Protein AF-A0A3M6T4D3-F1 (afdb_monomer)

pLDDT: mean 72.33, std 21.54, range [23.39, 96.75]

Sequenc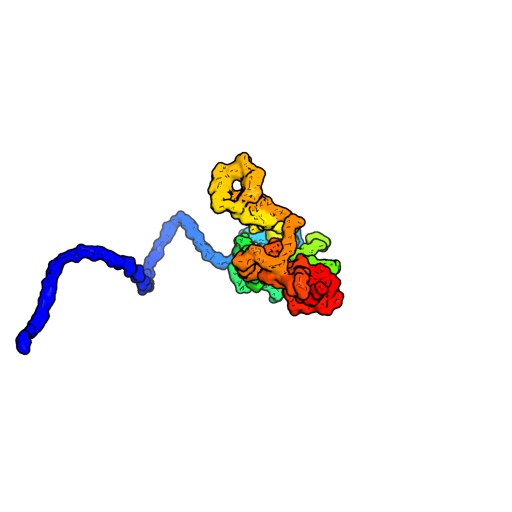e (342 aa):
MFFLFNPVLLLWGFFFSVVETRAKVHRSSEHRVSRHDTSGSVLYQEGRTSVVYTLSGNDHNAPCVFPFYYDGKNYTSCTYKDCKHNLPWCATTNNYDRDKKWGHCQTDKDVTDCIDLHSRCGTWAMDGECVVNAPYMCKKCPRSCGLCTHGGNGRGKPCKFPFFFKNRLVYNCLRFNKKTWCATTTDYNKDKRWGYCFPKLYRDIREVNEKFFHWGECDDLNDDCRQWAKQGLCQKDPEEMHEMCPWSCHKCAPMKLVEKTARDRMPRGCRSWVRNGDCYLHQEFMLQNCRESCMAGGYKNGRMCLDEVADCHNLAREGLCKSRSAMGIMRQYCKYSCGWCS

InterPro domains:
  IPR000562 Fibronectin type II domain [PF00040] (64-105)
  IPR000562 Fibronectin type II domain [PF00040] (159-197)
  IPR000562 Fibronectin type II domain [PS51092] (59-107)
  IPR000562 Fibronectin type II domain [PS51092] (154-199)
  IPR000562 Fibronectin type II domain [SM00059] (57-105)
  IPR000562 Fibronectin type II domain [SM00059] (152-197)
  IPR000562 Fibronectin type II domain [cd00062] (58-105)
  IPR000562 Fibronectin type II domain [cd00062] (156-197)
  IPR003582 ShKT domain [PF01549] (113-148)
  IPR003582 ShKT domain [PF01549] (217-252)
  IPR003582 ShKT domain [PF01549] (268-294)
  IPR003582 ShKT domain [PF01549] (305-341)
  IPR003582 ShKT domain [PS51670] (114-148)
  IPR003582 ShKT domain [PS51670] (218-252)
  IPR003582 ShKT domain [PS51670] (305-341)
  IPR003582 ShKT domain [SM00254] (113-149)
  IPR003582 ShKT domain [SM00254] (217-253)
  IPR003582 ShKT domain [SM00254] (261-294)
  IPR003582 ShKT domain [SM00254] (304-342)
  IPR013806 Kringle-like fold [SSF57440] (52-107)

Solvent-accessible surface area (backbone atoms only — not comparable to full-atom values): 19680 Å² total; per-residue (Å²): 133,89,82,87,83,87,83,88,92,82,90,87,84,90,78,88,86,86,90,83,86,87,85,84,90,87,85,91,85,89,86,88,90,85,83,87,84,92,79,87,76,85,78,85,73,92,72,74,57,53,72,47,44,16,77,34,68,85,36,59,53,37,52,46,32,70,57,15,32,46,91,96,39,77,36,72,59,68,37,62,77,94,45,68,93,86,42,34,26,34,25,53,37,60,40,24,76,81,68,69,34,22,16,30,43,78,48,70,87,57,30,77,69,33,61,55,75,44,87,59,27,18,55,40,30,73,74,43,32,48,66,79,41,26,63,58,27,60,75,36,12,22,34,37,54,44,38,23,21,39,60,72,76,32,52,6,32,40,56,31,67,58,17,35,48,94,88,39,82,38,77,64,66,44,80,53,95,96,42,33,29,34,30,44,34,52,47,25,79,78,68,68,30,21,18,29,45,52,66,58,96,57,92,46,66,61,64,52,34,72,71,74,55,86,58,54,68,55,64,49,76,43,95,58,29,63,58,43,36,76,73,44,37,46,79,74,41,46,70,64,32,42,73,41,12,12,38,58,55,71,56,42,52,73,86,86,80,62,85,88,49,37,56,46,76,40,63,74,57,30,61,53,38,49,76,55,41,32,31,68,80,41,28,71,57,28,48,63,33,17,10,38,73,38,48,17,22,38,72,53,97,89,38,83,29,53,26,81,38,31,55,27,42,58,46,31,74,73,44,34,59,75,29,84,84,42,29,70,50,33,62,70,32,18,23,33,45,55,65,66,63,124

Secondary structure (DSSP, 8-state):
---------------------------------------------------PBBSSSSSTTPBPPSSEEETTEEESS-B-TT-STT--EEESSSBHHHH--EEEBPPTTT-SS---SSTTHHHHHHTTHHHHTHHHHHHH-TTTTT-BEESTTTTTPBP-SSEEETTEEE-SPEEETTEEEEESSSBHHHH--EEEEPPPSSS-HHHHHHHH-PPSP---SSTTHHHHHHTTHHHHSHHHHHHH-TTTTT-PPPGGGS---SS-SSHHHHHHHHHTTHHHHTHHHHHHH-TTTTT-EEEETTEEEE-SSTTHHHHHHTTGGG-TTTHHHHHHH-TTTTT---

Radius of gyration: 29.89 Å; Cα contacts (8 Å, |Δi|>4): 577; chains: 1; bounding box: 76×74×95 Å

Structure (mmCIF, N/CA/C/O backbone):
data_AF-A0A3M6T4D3-F1
#
_entry.id   AF-A0A3M6T4D3-F1
#
loop_
_atom_site.group_PDB
_atom_site.id
_atom_site.type_symbol
_atom_site.label_atom_id
_atom_site.label_alt_id
_atom_site.label_comp_id
_atom_site.label_asym_id
_atom_site.label_entity_id
_atom_site.label_seq_id
_atom_site.pdbx_PDB_ins_code
_atom_site.Cartn_x
_atom_site.Cartn_y
_atom_site.Cartn_z
_atom_site.occupancy
_atom_site.B_iso_or_equiv
_atom_site.auth_seq_id
_atom_site.auth_comp_id
_atom_site.auth_asym_id
_atom_site.auth_atom_id
_atom_site.pdbx_PDB_model_num
ATOM 1 N N . MET A 1 1 ? -48.976 -47.834 -63.276 1.00 36.12 1 MET A N 1
ATOM 2 C CA . MET A 1 1 ? -49.332 -49.227 -62.939 1.00 36.12 1 MET A CA 1
ATOM 3 C C . MET A 1 1 ? -49.517 -49.263 -61.423 1.00 36.12 1 MET A C 1
ATOM 5 O O . MET A 1 1 ? -48.560 -48.938 -60.742 1.00 36.12 1 MET A O 1
ATOM 9 N N . PHE A 1 2 ? -50.774 -49.426 -60.974 1.00 30.81 2 PHE A N 1
ATOM 10 C CA . PHE A 1 2 ? -51.314 -49.883 -59.667 1.00 30.81 2 PHE A CA 1
ATOM 11 C C . PHE A 1 2 ? -50.358 -50.050 -58.453 1.00 30.81 2 PHE A C 1
ATOM 13 O O . PHE A 1 2 ? -49.265 -50.557 -58.632 1.00 30.81 2 PHE A O 1
ATOM 20 N N . PHE A 1 3 ? -50.673 -49.789 -57.175 1.00 31.02 3 PHE A N 1
ATOM 21 C CA . PHE A 1 3 ? -51.876 -49.425 -56.404 1.00 31.02 3 PHE A CA 1
ATOM 22 C C . PHE A 1 3 ? -51.411 -48.960 -54.983 1.00 31.02 3 PHE A C 1
ATOM 24 O O . PHE A 1 3 ? -50.444 -49.488 -54.452 1.00 31.02 3 PHE A O 1
ATOM 31 N N . LEU A 1 4 ? -52.123 -47.974 -54.419 1.00 32.38 4 LEU A N 1
ATOM 32 C CA . LEU A 1 4 ? -52.654 -47.773 -53.046 1.00 32.38 4 LEU A CA 1
ATOM 33 C C . LEU A 1 4 ? -51.939 -48.227 -51.732 1.00 32.38 4 LEU A C 1
ATOM 35 O O . LEU A 1 4 ? -51.642 -49.394 -51.528 1.00 32.38 4 LEU A O 1
ATOM 39 N N . PHE A 1 5 ? -51.913 -47.256 -50.795 1.00 29.86 5 PHE A N 1
ATOM 40 C CA . PHE A 1 5 ? -52.309 -47.245 -49.358 1.00 29.86 5 PHE A CA 1
ATOM 41 C C . PHE A 1 5 ? -51.627 -48.123 -48.266 1.00 29.86 5 PHE A C 1
ATOM 43 O O . PHE A 1 5 ? -51.669 -49.345 -48.287 1.00 29.86 5 PHE A O 1
ATOM 50 N N . ASN A 1 6 ? -51.134 -47.402 -47.233 1.00 33.22 6 ASN A N 1
ATOM 51 C CA . ASN A 1 6 ? -51.038 -47.677 -45.769 1.00 33.22 6 ASN A CA 1
ATOM 52 C C . ASN A 1 6 ? -51.991 -48.777 -45.225 1.00 33.22 6 ASN A C 1
ATOM 54 O O . ASN A 1 6 ? -53.103 -48.824 -45.756 1.00 33.22 6 ASN A O 1
ATOM 58 N N . PRO A 1 7 ? -51.720 -49.521 -44.106 1.00 48.44 7 PRO A N 1
ATOM 59 C CA . PRO A 1 7 ? -51.501 -48.919 -42.763 1.00 48.44 7 PRO A CA 1
ATOM 60 C C . PRO A 1 7 ? -50.747 -49.755 -41.656 1.00 48.44 7 PRO A C 1
ATOM 62 O O . PRO A 1 7 ? -50.718 -50.975 -41.662 1.00 48.44 7 PRO A O 1
ATOM 65 N N . VAL A 1 8 ? -50.185 -49.056 -40.652 1.00 32.97 8 VAL A N 1
ATOM 66 C CA . VAL A 1 8 ? -50.383 -49.228 -39.178 1.00 32.97 8 VAL A CA 1
ATOM 67 C C . VAL A 1 8 ? -50.124 -50.599 -38.465 1.00 32.97 8 VAL A C 1
ATOM 69 O O . VAL A 1 8 ? -50.886 -51.544 -38.613 1.00 32.97 8 VAL A O 1
ATOM 72 N N . LEU A 1 9 ? -49.171 -50.556 -37.501 1.00 33.28 9 LEU A N 1
ATOM 73 C CA . LEU A 1 9 ? -49.143 -51.160 -36.132 1.00 33.28 9 LEU A CA 1
ATOM 74 C C . LEU A 1 9 ? -48.686 -52.624 -35.844 1.00 33.28 9 LEU A C 1
ATOM 76 O O . LEU A 1 9 ? -49.413 -53.571 -36.108 1.00 33.28 9 LEU A O 1
ATOM 80 N N . LEU A 1 10 ? -47.562 -52.742 -35.097 1.00 33.03 10 LEU A N 1
ATOM 81 C CA . LEU A 1 10 ? -47.355 -53.388 -33.761 1.00 33.03 10 LEU A CA 1
ATOM 82 C C . LEU A 1 10 ? -46.055 -54.229 -33.622 1.00 33.03 10 LEU A C 1
ATOM 84 O O . LEU A 1 10 ? -45.907 -55.234 -34.298 1.00 33.03 10 LEU A O 1
ATOM 88 N N . LEU A 1 11 ? -45.220 -53.824 -32.636 1.00 31.25 11 LEU A N 1
ATOM 89 C CA . LEU A 1 11 ? -44.481 -54.623 -31.615 1.00 31.25 11 LEU A CA 1
ATOM 90 C C . LEU A 1 11 ? -43.480 -55.706 -32.106 1.00 31.25 11 LEU A C 1
ATOM 92 O O . LEU A 1 11 ? -43.824 -56.530 -32.930 1.00 31.25 11 LEU A O 1
ATOM 96 N N . TRP A 1 12 ? -42.231 -55.873 -31.646 1.00 30.36 12 TRP A N 1
ATOM 97 C CA . TRP A 1 12 ? -41.471 -55.560 -30.423 1.00 30.36 12 TRP A CA 1
ATOM 98 C C . TRP A 1 12 ? -39.962 -55.653 -30.753 1.00 30.36 12 TRP A C 1
ATOM 100 O O . TRP A 1 12 ? -39.581 -56.428 -31.625 1.00 30.36 12 TRP A O 1
ATOM 110 N N . GLY A 1 13 ? -39.093 -54.965 -30.000 1.00 31.73 13 GLY A N 1
ATOM 111 C CA . GLY A 1 13 ? -37.647 -55.237 -30.023 1.00 31.73 13 GLY A CA 1
ATOM 112 C C . GLY A 1 13 ? -36.783 -54.092 -29.493 1.00 31.73 13 GLY A C 1
ATOM 113 O O . GLY A 1 13 ? -36.325 -53.254 -30.257 1.00 31.73 13 GLY A O 1
ATOM 114 N N . PHE A 1 14 ? -36.584 -54.062 -28.175 1.00 31.83 14 PHE A N 1
ATOM 115 C CA . PHE A 1 14 ? -35.672 -53.172 -27.449 1.00 31.83 14 PHE A CA 1
ATOM 116 C C . PHE A 1 14 ? -34.224 -53.255 -27.960 1.00 31.83 14 PHE A C 1
ATOM 118 O O . PHE A 1 14 ? -33.719 -54.361 -28.077 1.00 31.83 14 PHE A O 1
ATOM 125 N N . PHE A 1 15 ? -33.529 -52.117 -28.092 1.00 32.22 15 PHE A N 1
ATOM 126 C CA . PHE A 1 15 ? -32.164 -51.928 -27.570 1.00 32.22 15 PHE A CA 1
ATOM 127 C C . PHE A 1 15 ? -31.866 -50.429 -27.345 1.00 32.22 15 PHE A C 1
ATOM 129 O O . PHE A 1 15 ? -32.238 -49.571 -28.141 1.00 32.22 15 PHE A O 1
ATOM 136 N N . PHE A 1 16 ? -31.235 -50.160 -26.199 1.00 29.06 16 PHE A N 1
ATOM 137 C CA . PHE A 1 16 ? -30.769 -48.889 -25.621 1.00 29.06 16 PHE A CA 1
ATOM 138 C C . PHE A 1 16 ? -29.927 -48.044 -26.610 1.00 29.06 16 PHE A C 1
ATOM 140 O O . PHE A 1 16 ? -29.238 -48.602 -27.453 1.00 29.06 16 PHE A O 1
ATOM 147 N N . SER A 1 17 ? -29.902 -46.705 -26.580 1.00 28.31 17 SER A N 1
ATOM 148 C CA . SER A 1 17 ? -29.393 -45.855 -25.492 1.00 28.31 17 SER A CA 1
ATOM 149 C C . SER A 1 17 ? -29.640 -44.359 -25.768 1.00 28.31 17 SER A C 1
ATOM 151 O O . SER A 1 17 ? -29.884 -43.969 -26.906 1.00 28.31 17 SER A O 1
ATOM 153 N N . VAL A 1 18 ? -29.411 -43.556 -24.720 1.00 31.77 18 VAL A N 1
ATOM 154 C CA . VAL A 1 18 ? -29.166 -42.095 -24.635 1.00 31.77 18 VAL A CA 1
ATOM 155 C C . VAL A 1 18 ? -30.269 -41.346 -23.876 1.00 31.77 18 VAL A C 1
ATOM 157 O O . VAL A 1 18 ? -31.329 -41.014 -24.398 1.00 31.77 18 VAL A O 1
ATOM 160 N N . VAL A 1 19 ? -29.972 -41.080 -22.600 1.00 30.44 19 VAL A N 1
ATOM 161 C CA . VAL A 1 19 ? -30.738 -40.222 -21.691 1.00 30.44 19 VAL A CA 1
ATOM 162 C C . VAL A 1 19 ? -30.123 -38.825 -21.719 1.00 30.44 19 VAL A C 1
ATOM 164 O O . VAL A 1 19 ? -28.965 -38.653 -21.349 1.00 30.44 19 VAL A O 1
ATOM 167 N N . GLU A 1 20 ? -30.920 -37.827 -22.087 1.00 29.80 20 GLU A N 1
ATOM 168 C CA . GLU A 1 20 ? -30.673 -36.418 -21.784 1.00 29.80 20 GLU A CA 1
ATOM 169 C C . GLU A 1 20 ? -32.011 -35.807 -21.347 1.00 29.80 20 GLU A C 1
ATOM 171 O O . GLU A 1 20 ? -32.966 -35.758 -22.121 1.00 29.80 20 GLU A O 1
ATOM 176 N N . THR A 1 21 ? -32.126 -35.379 -20.089 1.00 30.58 21 THR A N 1
ATOM 177 C CA . THR A 1 21 ? -33.349 -34.734 -19.585 1.00 30.58 21 THR A CA 1
ATOM 178 C C . THR A 1 21 ? -33.053 -33.339 -19.062 1.00 30.58 21 THR A C 1
ATOM 180 O O . THR A 1 21 ? -32.432 -33.162 -18.016 1.00 30.58 21 THR A O 1
ATOM 183 N N . ARG A 1 22 ? -33.569 -32.341 -19.789 1.00 30.77 22 ARG A N 1
ATOM 184 C CA . ARG A 1 22 ? -33.828 -30.978 -19.307 1.00 30.77 22 ARG A CA 1
ATOM 185 C C . ARG A 1 22 ? -35.140 -30.967 -18.517 1.00 30.77 22 ARG A C 1
ATOM 187 O O . ARG A 1 22 ? -36.136 -31.492 -19.004 1.00 30.77 22 ARG A O 1
ATOM 194 N N . ALA A 1 23 ? -35.177 -30.293 -17.369 1.00 28.70 23 ALA A N 1
ATOM 195 C CA . ALA A 1 23 ? -36.415 -30.010 -16.639 1.00 28.70 23 ALA A CA 1
ATOM 196 C C . ALA A 1 23 ? -36.779 -28.514 -16.715 1.00 28.70 23 ALA A C 1
ATOM 198 O O . ALA A 1 23 ? -35.921 -27.644 -16.567 1.00 28.70 23 ALA A O 1
ATOM 199 N N . LYS A 1 24 ? -38.067 -28.239 -16.971 1.00 30.92 24 LYS A N 1
ATOM 200 C CA . LYS A 1 24 ? -38.718 -26.917 -17.028 1.00 30.92 24 LYS A CA 1
ATOM 201 C C . LYS A 1 24 ? -39.453 -26.602 -15.714 1.00 30.92 24 LYS A C 1
ATOM 203 O O . LYS A 1 24 ? -39.889 -27.492 -14.997 1.00 30.92 24 LYS A O 1
ATOM 208 N N . VAL A 1 25 ? -39.599 -25.301 -15.475 1.00 31.69 25 VAL A N 1
ATOM 209 C CA . VAL A 1 25 ? -40.221 -24.580 -14.346 1.00 31.69 25 VAL A CA 1
ATOM 210 C C . VAL A 1 25 ? -41.763 -24.660 -14.335 1.00 31.69 25 VAL A C 1
ATOM 212 O O . VAL A 1 25 ? -42.344 -24.550 -15.410 1.00 31.69 25 VAL A O 1
ATOM 215 N N . HIS A 1 26 ? -42.414 -24.712 -13.150 1.00 24.23 26 HIS A N 1
ATOM 216 C CA . HIS A 1 26 ? -43.572 -23.848 -12.784 1.00 24.23 26 HIS A CA 1
ATOM 217 C C . HIS A 1 26 ? -44.070 -23.938 -11.307 1.00 24.23 26 HIS A C 1
ATOM 219 O O . HIS A 1 26 ? -44.541 -24.967 -10.849 1.00 24.23 26 HIS A O 1
ATOM 225 N N . ARG A 1 27 ? -43.961 -22.791 -10.607 1.00 25.70 27 ARG A N 1
ATOM 226 C CA . ARG A 1 27 ? -44.875 -22.021 -9.708 1.00 25.70 27 ARG A CA 1
ATOM 227 C C . ARG A 1 27 ? -45.976 -22.671 -8.803 1.00 25.70 27 ARG A C 1
ATOM 229 O O . ARG A 1 27 ? -46.995 -23.112 -9.305 1.00 25.70 27 ARG A O 1
ATOM 236 N N . SER A 1 28 ? -45.825 -22.419 -7.483 1.00 32.12 28 SER A N 1
ATOM 237 C CA . SER A 1 28 ? -46.778 -21.953 -6.420 1.00 32.12 28 SER A CA 1
ATOM 238 C C . SER A 1 28 ? -48.055 -22.723 -6.014 1.00 32.12 28 SER A C 1
ATOM 240 O O . SER A 1 28 ? -48.992 -22.811 -6.797 1.00 32.12 28 SER A O 1
ATOM 242 N N . SER A 1 29 ? -48.202 -23.015 -4.707 1.00 25.97 29 SER A N 1
ATOM 243 C CA . SER A 1 29 ? -49.385 -22.657 -3.874 1.00 25.97 29 SER A CA 1
ATOM 244 C C . SER A 1 29 ? -49.175 -22.961 -2.371 1.00 25.97 29 SER A C 1
ATOM 246 O O . SER A 1 29 ? -48.397 -23.837 -2.004 1.00 25.97 29 SER A O 1
ATOM 248 N N . GLU A 1 30 ? -49.827 -22.162 -1.519 1.00 28.62 30 GLU A N 1
ATOM 249 C CA . GLU A 1 30 ? -49.753 -22.093 -0.048 1.00 28.62 30 GLU A CA 1
ATOM 250 C C . GLU A 1 30 ? -50.609 -23.164 0.666 1.00 28.62 30 GLU A C 1
ATOM 252 O O . GLU A 1 30 ? -51.665 -23.516 0.151 1.00 28.62 30 GLU A O 1
ATOM 257 N N . HIS A 1 31 ? -50.243 -23.586 1.896 1.00 25.20 31 HIS A N 1
ATOM 258 C CA . HIS A 1 31 ? -51.183 -23.673 3.038 1.00 25.20 31 HIS A CA 1
ATOM 259 C C . HIS A 1 31 ? -50.544 -24.028 4.409 1.00 25.20 31 HIS A C 1
ATOM 261 O O . HIS A 1 31 ? -49.944 -25.080 4.588 1.00 25.20 31 HIS A O 1
ATOM 267 N N . ARG A 1 32 ? -50.870 -23.161 5.386 1.00 23.39 32 ARG A N 1
ATOM 268 C CA . ARG A 1 32 ? -51.301 -23.391 6.789 1.00 23.39 32 ARG A CA 1
ATOM 269 C C . ARG A 1 32 ? -50.283 -23.780 7.890 1.00 23.39 32 ARG A C 1
ATOM 271 O O . ARG A 1 32 ? -49.649 -24.823 7.891 1.00 23.39 32 ARG A O 1
ATOM 278 N N . VAL A 1 33 ? -50.267 -22.909 8.906 1.00 30.00 33 VAL A N 1
ATOM 279 C CA . VAL A 1 33 ? -49.508 -22.924 10.168 1.00 30.00 33 VAL A CA 1
ATOM 280 C C . VAL A 1 33 ? -49.979 -24.021 11.136 1.00 30.00 33 VAL A C 1
ATOM 282 O O . VAL A 1 33 ? -51.178 -24.184 11.358 1.00 30.00 33 VAL A O 1
ATOM 285 N N . SER A 1 34 ? -49.033 -24.685 11.808 1.00 27.77 34 SER A N 1
ATOM 286 C CA . SER A 1 34 ? -49.206 -25.274 13.147 1.00 27.77 34 SER A CA 1
ATOM 287 C C . SER A 1 34 ? -48.010 -24.911 14.036 1.00 27.77 34 SER A C 1
ATOM 289 O O . SER A 1 34 ? -46.884 -24.799 13.559 1.00 27.77 34 SER A O 1
ATOM 291 N N . ARG A 1 35 ? -48.302 -24.609 15.305 1.00 29.42 35 ARG A N 1
ATOM 292 C CA . ARG A 1 35 ? -47.420 -23.994 16.310 1.00 29.42 35 ARG A CA 1
ATOM 293 C C . ARG A 1 35 ? -46.689 -25.036 17.179 1.00 29.42 35 ARG A C 1
ATOM 295 O O . ARG A 1 35 ? -47.321 -26.011 17.562 1.00 29.42 35 ARG A O 1
ATOM 302 N N . HIS A 1 36 ? -45.458 -24.660 17.569 1.00 29.27 36 HIS A N 1
ATOM 303 C CA . HIS A 1 36 ? -44.584 -25.095 18.688 1.00 29.27 36 HIS A CA 1
ATOM 304 C C . HIS A 1 36 ? -44.122 -26.578 18.704 1.00 29.27 36 HIS A C 1
ATOM 306 O O . HIS A 1 36 ? -44.923 -27.471 18.492 1.00 29.27 36 HIS A O 1
ATOM 312 N N . ASP A 1 37 ? -42.850 -26.941 18.936 1.00 26.94 37 ASP A N 1
ATOM 313 C CA . ASP A 1 37 ? -41.817 -26.259 19.725 1.00 26.94 37 ASP A CA 1
ATOM 314 C C . ASP A 1 37 ? -40.361 -26.682 19.382 1.00 26.94 37 ASP A C 1
ATOM 316 O O . ASP A 1 37 ? -40.096 -27.799 18.943 1.00 26.94 37 ASP A O 1
ATOM 320 N N . THR A 1 38 ? -39.436 -25.746 19.633 1.00 33.19 38 THR A N 1
ATOM 321 C CA . THR A 1 38 ? -37.990 -25.884 19.940 1.00 33.19 38 THR A CA 1
ATOM 322 C C . THR A 1 38 ? -37.060 -26.781 19.099 1.00 33.19 38 THR A C 1
ATOM 324 O O . THR A 1 38 ? -36.761 -27.915 19.460 1.00 33.19 38 THR A O 1
ATOM 327 N N . SER A 1 39 ? -36.421 -26.178 18.089 1.00 29.55 39 SER A N 1
ATOM 328 C CA . SER A 1 39 ? -34.952 -26.176 17.920 1.00 29.55 39 SER A CA 1
ATOM 329 C C . SER A 1 39 ? -34.591 -25.129 16.861 1.00 29.55 39 SER A C 1
ATOM 331 O O . SER A 1 39 ? -35.030 -25.212 15.717 1.00 29.55 39 SER A O 1
ATOM 333 N N . GLY A 1 40 ? -33.902 -24.068 17.290 1.00 29.23 40 GLY A N 1
ATOM 334 C CA . GLY A 1 40 ? -33.794 -22.789 16.586 1.00 29.23 40 GLY A CA 1
ATOM 335 C C . GLY A 1 40 ? -33.223 -22.892 15.173 1.00 29.23 40 GLY A C 1
ATOM 336 O O . GLY A 1 40 ? -32.024 -23.067 14.978 1.00 29.23 40 GLY A O 1
ATOM 337 N N . SER A 1 41 ? -34.093 -22.693 14.187 1.00 25.62 41 SER A N 1
ATOM 338 C CA . SER A 1 41 ? -33.732 -22.354 12.817 1.00 25.62 41 SER A CA 1
ATOM 339 C C . SER A 1 41 ? -32.918 -21.059 12.807 1.00 25.62 41 SER A C 1
ATOM 341 O O . SER A 1 41 ? -33.416 -19.999 13.196 1.00 25.62 41 SER A O 1
ATOM 343 N N . VAL A 1 42 ? -31.672 -21.148 12.347 1.00 26.91 42 VAL A N 1
ATOM 344 C CA . VAL A 1 42 ? -30.805 -20.002 12.070 1.00 26.91 42 VAL A CA 1
ATOM 345 C C . VAL A 1 42 ? -31.426 -19.191 10.930 1.00 26.91 42 VAL A C 1
ATOM 347 O O . VAL A 1 42 ? -31.242 -19.496 9.754 1.00 26.91 42 VAL A O 1
ATOM 350 N N . LEU A 1 43 ? -32.189 -18.157 11.276 1.00 24.62 43 LEU A N 1
ATOM 351 C CA . LEU A 1 43 ? -32.586 -17.113 10.340 1.00 24.62 43 LEU A CA 1
ATOM 352 C C . LEU A 1 43 ? -31.448 -16.090 10.282 1.00 24.62 43 LEU A C 1
ATOM 354 O O . LEU A 1 43 ? -31.338 -15.207 11.130 1.00 24.62 43 LEU A O 1
ATOM 358 N N . TYR A 1 44 ? -30.574 -16.244 9.286 1.00 24.58 44 TYR A N 1
ATOM 359 C CA . TYR A 1 44 ? -29.606 -15.220 8.904 1.00 24.58 44 TYR A CA 1
ATOM 360 C C . TYR A 1 44 ? -30.367 -13.966 8.455 1.00 24.58 44 TYR A C 1
ATOM 362 O O . TYR A 1 44 ? -31.019 -13.977 7.413 1.00 24.58 44 TYR A O 1
ATOM 370 N N . GLN A 1 45 ? -30.279 -12.885 9.231 1.00 27.11 45 GLN A N 1
ATOM 371 C CA . GLN A 1 45 ? -30.630 -11.548 8.758 1.00 27.11 45 GLN A CA 1
ATOM 372 C C . GLN A 1 45 ? -29.362 -10.765 8.412 1.00 27.11 45 GLN A C 1
ATOM 374 O O . GLN A 1 45 ? -28.408 -10.692 9.185 1.00 27.11 45 GLN A O 1
ATOM 379 N N . GLU A 1 46 ? -29.381 -10.218 7.199 1.00 34.81 46 GLU A N 1
ATOM 380 C CA . GLU A 1 46 ? -28.364 -9.401 6.549 1.00 34.81 46 GLU A CA 1
ATOM 381 C C . GLU A 1 46 ? -27.956 -8.201 7.422 1.00 34.81 46 GLU A C 1
ATOM 383 O O . GLU A 1 46 ? -28.774 -7.343 7.746 1.00 34.81 46 GLU A O 1
ATOM 388 N N . GLY A 1 47 ? -26.676 -8.111 7.800 1.00 32.69 47 GLY A N 1
ATOM 389 C CA . GLY A 1 47 ? -26.218 -7.051 8.700 1.00 32.69 47 GLY A CA 1
ATOM 390 C C . GLY A 1 47 ? -24.701 -6.877 8.759 1.00 32.69 47 GLY A C 1
ATOM 391 O O . GLY A 1 47 ? -24.050 -7.377 9.664 1.00 32.69 47 GLY A O 1
ATOM 392 N N . ARG A 1 48 ? -24.154 -6.123 7.797 1.00 40.81 48 ARG A N 1
ATOM 393 C CA . ARG A 1 48 ? -23.001 -5.205 7.933 1.00 40.81 48 ARG A CA 1
ATOM 394 C C . ARG A 1 48 ? -21.815 -5.677 8.806 1.00 40.81 48 ARG A C 1
ATOM 396 O O . ARG A 1 48 ? -21.558 -5.110 9.860 1.00 40.81 48 ARG A O 1
ATOM 403 N N . THR A 1 49 ? -20.999 -6.611 8.322 1.00 44.50 49 THR A N 1
ATOM 404 C CA . THR A 1 49 ? -19.742 -7.005 8.992 1.00 44.50 49 THR A CA 1
ATOM 405 C C . THR A 1 49 ? -18.520 -6.256 8.450 1.00 44.50 49 THR A C 1
ATOM 407 O O . THR A 1 49 ? -17.539 -6.882 8.074 1.00 44.50 49 THR A O 1
ATOM 410 N N . SER A 1 50 ? -18.549 -4.921 8.367 1.00 51.38 50 SER A N 1
ATOM 411 C CA . SER A 1 50 ? -17.310 -4.143 8.185 1.00 51.38 50 SER A CA 1
ATOM 412 C C . SER A 1 50 ? -16.559 -4.122 9.515 1.00 51.38 50 SER A C 1
ATOM 414 O O . SER A 1 50 ? -17.155 -3.718 10.514 1.00 51.38 50 SER A O 1
ATOM 416 N N . VAL A 1 51 ? -15.281 -4.515 9.558 1.00 60.28 51 VAL A N 1
ATOM 417 C CA . VAL A 1 51 ? -14.461 -4.304 10.762 1.00 60.28 51 VAL A CA 1
ATOM 418 C C . VAL A 1 51 ? -14.333 -2.796 10.973 1.00 60.28 51 VAL A C 1
ATOM 420 O O . VAL A 1 51 ? -13.629 -2.105 10.238 1.00 60.28 51 VAL A O 1
ATOM 423 N N . VAL A 1 52 ? -15.080 -2.266 11.940 1.00 73.81 52 VAL A N 1
ATOM 424 C CA . VAL A 1 52 ? -15.037 -0.847 12.296 1.00 73.81 52 VAL A CA 1
ATOM 425 C C . VAL A 1 52 ? -13.917 -0.662 13.306 1.00 73.81 52 VAL A C 1
ATOM 427 O O . VAL A 1 52 ? -13.871 -1.378 14.297 1.00 73.81 52 VAL A O 1
ATOM 430 N N . TYR A 1 53 ? -13.019 0.289 13.076 1.00 74.06 53 TYR A N 1
ATOM 431 C CA . TYR A 1 53 ? -12.000 0.659 14.056 1.00 74.06 53 TYR A CA 1
ATOM 432 C C . TYR A 1 53 ? -12.405 1.928 14.788 1.00 74.06 53 TYR A C 1
ATOM 434 O O . TYR A 1 53 ? -13.013 2.834 14.206 1.00 74.06 53 TYR A O 1
ATOM 442 N N . THR A 1 54 ? -12.008 2.017 16.050 1.00 79.06 54 THR A N 1
ATOM 443 C CA . THR A 1 54 ? -12.195 3.223 16.845 1.00 79.06 54 THR A CA 1
ATOM 444 C C . THR A 1 54 ? -11.216 4.327 16.423 1.00 79.06 54 THR A C 1
ATOM 446 O O . THR A 1 54 ? -10.038 4.084 16.166 1.00 79.06 54 THR A O 1
ATOM 449 N N . LEU A 1 55 ? -11.675 5.576 16.351 1.00 73.81 55 LEU A N 1
ATOM 450 C CA . LEU A 1 55 ? -10.833 6.750 16.060 1.00 73.81 55 LEU A CA 1
ATOM 451 C C . LEU A 1 55 ? -10.236 7.385 17.326 1.00 73.81 55 LEU A C 1
ATOM 453 O O . LEU A 1 55 ? -9.221 8.080 17.276 1.00 73.81 55 LEU A O 1
ATOM 457 N N . SER A 1 56 ? -10.884 7.157 18.464 1.00 73.69 56 SER A N 1
ATOM 458 C CA . SER A 1 56 ? -10.578 7.749 19.769 1.00 73.69 56 SER A CA 1
ATOM 459 C C . SER A 1 56 ? -11.192 6.885 20.877 1.00 73.69 56 SER A C 1
ATOM 461 O O . SER A 1 56 ? -11.524 5.735 20.618 1.00 73.69 56 SER A O 1
ATOM 463 N N . GLY A 1 57 ? -11.381 7.416 22.086 1.00 82.75 57 GLY A N 1
ATOM 464 C CA . GLY A 1 57 ? -11.889 6.661 23.236 1.00 82.75 57 GLY A CA 1
ATOM 465 C C . GLY A 1 57 ? -10.749 6.238 24.147 1.00 82.75 57 GLY A C 1
ATOM 466 O O . GLY A 1 57 ? -9.696 6.862 24.137 1.00 82.75 57 GLY A O 1
ATOM 467 N N . ASN A 1 58 ? -10.939 5.201 24.954 1.00 85.31 58 ASN A N 1
ATOM 468 C CA . ASN A 1 58 ? -9.869 4.684 25.814 1.00 85.31 58 ASN A CA 1
ATOM 469 C C . ASN A 1 58 ? -9.179 3.440 25.238 1.00 85.31 58 ASN A C 1
ATOM 471 O O . ASN A 1 58 ? -8.168 3.000 25.787 1.00 85.31 58 ASN A O 1
ATOM 475 N N . ASP A 1 59 ? -9.684 2.924 24.117 1.00 78.75 59 ASP A N 1
ATOM 476 C CA . ASP A 1 59 ? -9.096 1.818 23.371 1.00 78.75 59 ASP A CA 1
ATOM 477 C C . ASP A 1 59 ? -8.889 2.225 21.906 1.00 78.75 59 ASP A C 1
ATOM 479 O O . ASP A 1 59 ? -9.506 1.724 20.968 1.00 78.75 59 ASP A O 1
ATOM 483 N N . HIS A 1 60 ? -8.062 3.260 21.749 1.00 66.94 60 HIS A N 1
ATOM 484 C CA . HIS A 1 60 ? -7.760 3.939 20.494 1.00 66.94 60 HIS A CA 1
ATOM 485 C C . HIS A 1 60 ? -7.339 2.964 19.390 1.00 66.94 60 HIS A C 1
ATOM 487 O O . HIS A 1 60 ? -6.411 2.178 19.582 1.00 66.94 60 HIS A O 1
ATOM 493 N N . ASN A 1 61 ? -7.941 3.093 18.204 1.00 66.56 61 ASN A N 1
ATOM 494 C CA . ASN A 1 61 ? -7.604 2.305 17.020 1.00 66.56 61 ASN A CA 1
ATOM 495 C C . ASN A 1 61 ? -7.821 0.788 17.165 1.00 66.56 61 ASN A C 1
ATOM 497 O O . ASN A 1 61 ? -7.372 0.033 16.303 1.00 66.56 61 ASN A O 1
ATOM 501 N N . ALA A 1 62 ? -8.525 0.337 18.204 1.00 75.50 62 ALA A N 1
ATOM 502 C CA . ALA A 1 62 ? -8.927 -1.053 18.349 1.00 75.50 62 ALA A CA 1
ATOM 503 C C . ALA A 1 62 ? -10.174 -1.358 17.492 1.00 75.50 62 ALA A C 1
ATOM 505 O O . ALA A 1 62 ? -10.994 -0.466 17.241 1.00 75.50 62 ALA A O 1
ATOM 506 N N . PRO A 1 63 ? -10.318 -2.600 16.999 1.00 75.38 63 PRO A N 1
ATOM 507 C CA . PRO A 1 63 ? -11.515 -3.011 16.284 1.00 75.38 63 PRO A CA 1
ATOM 508 C C . PRO A 1 63 ? -12.715 -3.062 17.236 1.00 75.38 63 PRO A C 1
ATOM 510 O O . PRO A 1 63 ? -12.615 -3.541 18.366 1.00 75.38 63 PRO A O 1
ATOM 513 N N . CYS A 1 64 ? -13.861 -2.594 16.759 1.00 82.00 64 CYS A N 1
ATOM 514 C CA . CYS A 1 64 ? -15.146 -2.814 17.394 1.00 82.00 64 CYS A CA 1
ATOM 515 C C . CYS A 1 64 ? -15.446 -4.312 17.441 1.00 82.00 64 CYS A C 1
ATOM 517 O O . CYS A 1 64 ? -15.272 -5.017 16.443 1.00 82.00 64 CYS A O 1
ATOM 519 N N . VAL A 1 65 ? -15.959 -4.782 18.572 1.00 86.12 65 VAL A N 1
ATOM 520 C CA . VAL A 1 65 ? -16.461 -6.149 18.713 1.00 86.12 65 VAL A CA 1
ATOM 521 C C . VAL A 1 65 ? -17.975 -6.101 18.590 1.00 86.12 65 VAL A C 1
ATOM 523 O O . VAL A 1 65 ? -18.642 -5.429 19.368 1.00 86.12 65 VAL A O 1
ATOM 526 N N . PHE A 1 66 ? -18.524 -6.792 17.594 1.00 81.12 66 PHE A N 1
ATOM 527 C CA . PHE A 1 66 ? -19.967 -6.914 17.409 1.00 81.12 66 PHE A CA 1
ATOM 528 C C . PHE A 1 66 ? -20.397 -8.390 17.495 1.00 81.12 66 PHE A C 1
ATOM 530 O O . PHE A 1 66 ? -19.741 -9.234 16.884 1.00 81.12 66 PHE A O 1
ATOM 537 N N . PRO A 1 67 ? -21.506 -8.705 18.192 1.00 90.50 67 PRO A N 1
ATOM 538 C CA . PRO A 1 67 ? -22.216 -7.813 19.102 1.00 90.50 67 PRO A CA 1
ATOM 539 C C . PRO A 1 67 ? -21.399 -7.507 20.370 1.00 90.50 67 PRO A C 1
ATOM 541 O O . PRO A 1 67 ? -20.661 -8.365 20.853 1.00 90.50 67 PRO A O 1
ATOM 544 N N . PHE A 1 68 ? -21.576 -6.314 20.941 1.00 92.44 68 PHE A N 1
ATOM 545 C CA . PHE A 1 68 ? -21.099 -6.003 22.292 1.00 92.44 68 PHE A CA 1
ATOM 546 C C . PHE A 1 68 ? -22.256 -5.705 23.241 1.00 92.44 68 PHE A C 1
ATOM 548 O O . PHE A 1 68 ? -23.258 -5.110 22.845 1.00 92.44 68 PHE A O 1
ATOM 555 N N . TYR A 1 69 ? -22.094 -6.085 24.504 1.00 94.88 69 TYR A N 1
ATOM 556 C CA . TYR A 1 69 ? -23.054 -5.811 25.568 1.00 94.88 69 TYR A CA 1
ATOM 557 C C . TYR A 1 69 ? -22.780 -4.457 26.240 1.00 94.88 69 TYR A C 1
ATOM 559 O O . TYR A 1 69 ? -21.647 -4.197 26.654 1.00 94.88 69 TYR A O 1
ATOM 567 N N . TYR A 1 70 ? -23.806 -3.610 26.350 1.00 96.75 70 TYR A N 1
ATOM 568 C CA . TYR A 1 70 ? -23.774 -2.321 27.046 1.00 96.75 70 TYR A CA 1
ATOM 569 C C . TYR A 1 70 ? -25.149 -1.950 27.618 1.00 96.75 70 TYR A C 1
ATOM 571 O O . TYR A 1 70 ? -26.147 -1.963 26.893 1.00 96.75 70 TYR A O 1
ATOM 579 N N . ASP A 1 71 ? -25.195 -1.571 28.895 1.00 95.44 71 ASP A N 1
ATOM 580 C CA . ASP A 1 71 ? -26.390 -1.099 29.606 1.00 95.44 71 ASP A CA 1
ATOM 581 C C . ASP A 1 71 ? -27.617 -1.994 29.362 1.00 95.44 71 ASP A C 1
ATOM 583 O O . ASP A 1 71 ? -28.651 -1.569 28.837 1.00 95.44 71 ASP A O 1
ATOM 587 N N . GLY A 1 72 ? -27.452 -3.290 29.639 1.00 93.56 72 GLY A N 1
ATOM 588 C CA . GLY A 1 72 ? -28.537 -4.268 29.516 1.00 93.56 72 GLY A CA 1
ATOM 589 C C . GLY A 1 72 ? -28.829 -4.759 28.095 1.00 93.56 72 GLY A C 1
ATOM 590 O O . GLY A 1 72 ? -29.712 -5.599 27.921 1.00 93.56 72 GLY A O 1
ATOM 591 N N . LYS A 1 73 ? -28.135 -4.254 27.064 1.00 95.25 73 LYS A N 1
ATOM 592 C CA . LYS A 1 73 ? -28.472 -4.515 25.655 1.00 95.25 73 LYS A CA 1
ATOM 593 C C . LYS A 1 73 ? -27.257 -4.904 24.813 1.00 95.25 73 LYS A C 1
ATOM 595 O O . LYS A 1 73 ? -26.178 -4.342 24.952 1.00 95.25 73 LYS A O 1
ATOM 600 N N . ASN A 1 74 ? -27.464 -5.826 23.872 1.00 90.88 74 ASN A N 1
ATOM 601 C CA . ASN A 1 74 ? -26.479 -6.153 22.841 1.00 90.88 74 ASN A CA 1
ATOM 602 C C . ASN A 1 74 ? -26.598 -5.208 21.634 1.00 90.88 74 ASN A C 1
ATOM 604 O O . ASN A 1 74 ? -27.692 -4.990 21.109 1.00 90.88 74 ASN A O 1
ATOM 608 N N . TYR A 1 75 ? -25.463 -4.693 21.168 1.00 85.88 75 TYR A N 1
ATOM 609 C CA . TYR A 1 75 ? -25.340 -3.817 20.005 1.00 85.88 75 TYR A CA 1
ATOM 610 C C . TYR A 1 75 ? -24.541 -4.509 18.907 1.00 85.88 75 TYR A C 1
ATOM 612 O O . TYR A 1 75 ? -23.394 -4.888 19.115 1.00 85.88 75 TYR A O 1
ATOM 620 N N . THR A 1 76 ? -25.131 -4.636 17.722 1.00 84.00 76 THR A N 1
ATOM 621 C CA . THR A 1 76 ? -24.502 -5.209 16.516 1.00 84.00 76 THR A CA 1
ATOM 622 C C . THR A 1 76 ? -23.906 -4.147 15.588 1.00 84.00 76 THR A C 1
ATOM 624 O O . THR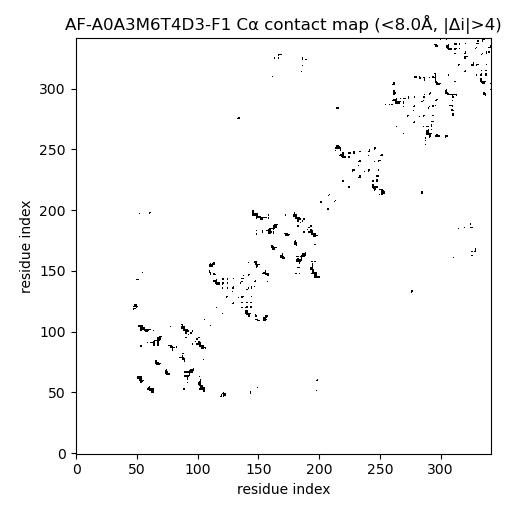 A 1 76 ? -23.355 -4.472 14.542 1.00 84.00 76 THR A O 1
ATOM 627 N N . SER A 1 77 ? -24.012 -2.872 15.959 1.00 82.75 77 SER A N 1
ATOM 628 C CA . SER A 1 77 ? -23.455 -1.737 15.230 1.00 82.75 77 SER A CA 1
ATOM 629 C C . SER A 1 77 ? -23.041 -0.634 16.198 1.00 82.75 77 SER A C 1
ATOM 631 O O . SER A 1 77 ? -23.399 -0.652 17.376 1.00 82.75 77 SER A O 1
ATOM 633 N N . CYS A 1 78 ? -22.323 0.365 15.691 1.00 87.25 78 CYS A N 1
ATOM 634 C CA . CYS A 1 78 ? -22.034 1.570 16.458 1.00 87.25 78 CYS A CA 1
ATOM 635 C C . CYS A 1 78 ? -23.324 2.243 16.937 1.00 87.25 78 CYS A C 1
ATOM 637 O O . CYS A 1 78 ? -24.318 2.280 16.207 1.00 87.25 78 CYS A O 1
ATOM 639 N N . THR A 1 79 ? -23.297 2.784 18.151 1.00 87.81 79 THR A N 1
ATOM 640 C CA . THR A 1 79 ? -24.452 3.393 18.813 1.00 87.81 79 THR A CA 1
ATOM 641 C C . THR A 1 79 ? -24.187 4.854 19.154 1.00 87.81 79 THR A C 1
ATOM 643 O O . THR A 1 79 ? -23.053 5.250 19.412 1.00 87.81 79 THR A O 1
ATOM 646 N N . TYR A 1 80 ? -25.245 5.662 19.161 1.00 89.06 80 TYR A N 1
ATOM 647 C CA . TYR A 1 80 ? -25.217 7.051 19.635 1.00 89.06 80 TYR A CA 1
ATOM 648 C C . TYR A 1 80 ? -25.643 7.176 21.102 1.00 89.06 80 TYR A C 1
ATOM 650 O O . TYR A 1 80 ? -25.662 8.282 21.645 1.00 89.06 80 TYR A O 1
ATOM 658 N N . LYS A 1 81 ? -25.997 6.055 21.744 1.00 90.00 81 LYS A N 1
ATOM 659 C CA . LYS A 1 81 ? -26.412 6.033 23.146 1.00 90.00 81 LYS A CA 1
ATOM 660 C C . LYS A 1 81 ? -25.291 6.578 24.030 1.00 90.00 81 LYS A C 1
ATOM 662 O O . LYS A 1 81 ? -24.146 6.160 23.879 1.00 90.00 81 LYS A O 1
ATOM 667 N N . ASP A 1 82 ? -25.630 7.528 24.896 1.00 85.62 82 ASP A N 1
ATOM 668 C CA . ASP A 1 82 ? -24.712 8.186 25.834 1.00 85.62 82 ASP A CA 1
ATOM 669 C C . ASP A 1 82 ? -23.471 8.816 25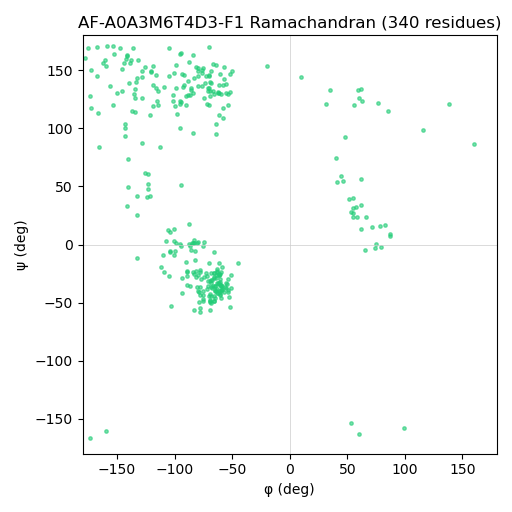.165 1.00 85.62 82 ASP A C 1
ATOM 671 O O . ASP A 1 82 ? -22.411 8.972 25.777 1.00 85.62 82 ASP A O 1
ATOM 675 N N . CYS A 1 83 ? -23.591 9.199 23.885 1.00 77.56 83 CYS A N 1
ATOM 676 C CA . CYS A 1 83 ? -22.473 9.765 23.139 1.00 77.56 83 CYS A CA 1
ATOM 677 C C . CYS A 1 83 ? -22.229 11.249 23.457 1.00 77.56 83 CYS A C 1
ATOM 679 O O . CYS A 1 83 ? -23.151 12.047 23.631 1.00 77.56 83 CYS A O 1
ATOM 681 N N . LYS A 1 84 ? -20.950 11.642 23.457 1.00 69.56 84 LYS A N 1
ATOM 682 C CA . LYS A 1 84 ? -20.525 13.048 23.453 1.00 69.56 84 LYS A CA 1
ATOM 683 C C . LYS A 1 84 ? -20.336 13.525 22.008 1.00 69.56 84 LYS A C 1
ATOM 685 O O . LYS A 1 84 ? -19.895 12.760 21.155 1.00 69.56 84 LYS A O 1
ATOM 690 N N . HIS A 1 85 ? -20.640 14.798 21.742 1.00 63.59 85 HIS A N 1
ATOM 691 C CA . HIS A 1 85 ? -20.410 15.466 20.448 1.00 63.59 85 HIS A CA 1
ATOM 692 C C . HIS A 1 85 ? -21.103 14.831 19.219 1.00 63.59 85 HIS A C 1
ATOM 694 O O . HIS A 1 85 ? -20.662 15.058 18.094 1.00 63.59 85 HIS A O 1
ATOM 700 N N . ASN A 1 86 ? -22.192 14.072 19.402 1.00 70.75 86 ASN A N 1
ATOM 701 C CA . ASN A 1 86 ? -22.916 13.378 18.322 1.00 70.75 86 ASN A CA 1
ATOM 702 C C . ASN A 1 86 ? -22.045 12.406 17.498 1.00 70.75 86 ASN A C 1
ATOM 704 O O . ASN A 1 86 ? -22.279 12.221 16.302 1.00 70.75 86 ASN A O 1
ATOM 708 N N . LEU A 1 87 ? -21.040 11.782 18.122 1.00 78.06 87 LEU A N 1
ATOM 709 C CA . LEU A 1 87 ? -20.192 10.773 17.482 1.00 78.06 87 LEU A CA 1
ATOM 710 C C . LEU A 1 87 ? -20.615 9.362 17.916 1.00 78.06 87 LEU A C 1
ATOM 712 O O . LEU A 1 87 ? -20.601 9.076 19.116 1.00 78.06 87 LEU A O 1
ATOM 716 N N . PRO A 1 88 ? -20.949 8.452 16.980 1.00 87.19 88 PRO A N 1
ATOM 717 C CA . PRO A 1 88 ? -21.297 7.086 17.332 1.00 87.19 88 PRO A CA 1
ATOM 718 C C . PRO A 1 88 ? -20.076 6.363 17.899 1.00 87.19 88 PRO A C 1
ATOM 720 O O . PRO A 1 88 ? -18.933 6.708 17.596 1.00 87.19 88 PRO A O 1
ATOM 723 N N . TRP A 1 89 ? -20.298 5.340 18.710 1.00 90.81 89 TRP A N 1
ATOM 724 C CA . TRP A 1 89 ? -19.231 4.592 19.362 1.00 90.81 89 TRP A CA 1
ATOM 725 C C . TRP A 1 89 ? -19.526 3.094 19.415 1.00 90.81 89 TRP A C 1
ATOM 727 O O . TRP A 1 89 ? -20.659 2.659 19.203 1.00 90.81 89 TRP A O 1
ATOM 737 N N . CYS A 1 90 ? -18.490 2.304 19.670 1.00 91.62 90 CYS A N 1
ATOM 738 C CA . CYS A 1 90 ? -18.577 0.862 19.864 1.00 91.62 90 CYS A CA 1
ATOM 739 C C . CYS A 1 90 ? -17.667 0.413 21.011 1.00 91.62 90 CYS A C 1
ATOM 741 O O . CYS A 1 90 ? -16.665 1.075 21.319 1.00 91.62 90 CYS A O 1
ATOM 743 N N . ALA A 1 91 ? -17.981 -0.733 21.611 1.00 93.25 91 ALA A N 1
ATOM 744 C CA . ALA A 1 91 ? -17.031 -1.415 22.475 1.00 93.25 91 ALA A CA 1
ATOM 745 C C . ALA A 1 91 ? -16.005 -2.193 21.650 1.00 93.25 91 ALA A C 1
ATOM 747 O O . ALA A 1 91 ? -16.287 -2.664 20.547 1.00 93.25 91 ALA A O 1
ATOM 748 N N . THR A 1 92 ? -14.819 -2.354 22.217 1.00 88.19 92 THR A N 1
ATOM 749 C CA . THR A 1 92 ? -13.707 -3.113 21.621 1.00 88.19 92 THR A CA 1
ATOM 750 C C . THR A 1 92 ? -13.532 -4.479 22.292 1.00 88.19 92 THR A C 1
ATOM 752 O O . THR A 1 92 ? -12.563 -5.195 22.051 1.00 88.19 92 THR A O 1
ATOM 755 N N . THR A 1 93 ? -14.509 -4.867 23.116 1.00 87.69 93 THR A N 1
ATOM 756 C CA . THR A 1 93 ? -14.669 -6.188 23.729 1.00 87.69 93 THR A CA 1
ATOM 757 C C . THR A 1 93 ? -16.131 -6.629 23.631 1.00 87.69 93 THR A C 1
ATOM 759 O O . THR A 1 93 ? -17.012 -5.839 23.294 1.00 87.69 93 THR A O 1
ATOM 762 N N . ASN A 1 94 ? -16.417 -7.895 23.943 1.00 90.19 94 ASN A N 1
ATOM 763 C CA . ASN A 1 94 ? -17.784 -8.420 23.905 1.00 90.19 94 ASN A CA 1
ATOM 764 C C . ASN A 1 94 ? -18.698 -7.858 25.013 1.00 90.19 94 ASN A C 1
ATOM 766 O O . ASN A 1 94 ? -19.917 -7.995 24.919 1.00 90.19 94 ASN A O 1
ATOM 770 N N . ASN A 1 95 ? -18.143 -7.236 26.057 1.00 92.56 95 ASN A N 1
ATOM 771 C CA . ASN A 1 95 ? -18.911 -6.683 27.168 1.00 92.56 95 ASN A CA 1
ATOM 772 C C . ASN A 1 95 ? -18.288 -5.373 27.669 1.00 92.56 95 ASN A C 1
ATOM 774 O O . ASN A 1 95 ? -17.336 -5.370 28.454 1.00 92.56 95 ASN A O 1
ATOM 778 N N . TYR A 1 96 ? -18.871 -4.252 27.243 1.00 94.94 96 TYR A N 1
ATOM 779 C CA . TYR A 1 96 ? -18.456 -2.928 27.687 1.00 94.94 96 TYR A CA 1
ATOM 780 C C . TYR A 1 96 ? -18.694 -2.728 29.178 1.00 94.94 96 TYR A C 1
ATOM 782 O O . TYR A 1 96 ? -17.862 -2.122 29.846 1.00 94.94 96 TYR A O 1
ATOM 790 N N . ASP A 1 97 ? -19.812 -3.215 29.718 1.00 93.44 97 ASP A N 1
ATOM 791 C CA . ASP A 1 97 ? -20.161 -2.967 31.116 1.00 93.44 97 ASP A CA 1
ATOM 792 C C . ASP A 1 97 ? -19.099 -3.504 32.073 1.00 93.44 97 ASP A C 1
ATOM 794 O O . ASP A 1 97 ? -18.801 -2.845 33.070 1.00 93.44 97 ASP A O 1
ATOM 798 N N . ARG A 1 98 ? -18.485 -4.635 31.715 1.00 95.75 98 ARG A N 1
ATOM 799 C CA . ARG A 1 98 ? -17.352 -5.234 32.422 1.00 95.75 98 ARG A CA 1
ATOM 800 C C . ARG A 1 98 ? -16.030 -4.533 32.107 1.00 95.75 98 ARG A C 1
ATOM 802 O O . ARG A 1 98 ? -15.331 -4.118 33.024 1.00 95.75 98 ARG A O 1
ATOM 809 N N . ASP A 1 99 ? -15.676 -4.420 30.827 1.00 94.44 99 ASP A N 1
ATOM 810 C CA . ASP A 1 99 ? -14.300 -4.084 30.427 1.00 94.44 99 ASP A CA 1
ATOM 811 C C . ASP A 1 99 ? -14.056 -2.575 30.306 1.00 94.44 99 ASP A C 1
ATOM 813 O O . ASP A 1 99 ? -12.918 -2.108 30.362 1.00 94.44 99 ASP A O 1
ATOM 817 N N . LYS A 1 100 ? -15.128 -1.801 30.110 1.00 94.38 100 LYS A N 1
ATOM 818 C CA . LYS A 1 100 ? -15.128 -0.349 29.882 1.00 94.38 100 LYS A CA 1
ATOM 819 C C . LYS A 1 100 ? -14.238 0.093 28.716 1.00 94.38 100 LYS A C 1
ATOM 821 O O . LYS A 1 100 ? -13.817 1.247 28.682 1.00 94.38 100 LYS A O 1
ATOM 826 N N . LYS A 1 101 ? -13.948 -0.790 27.755 1.00 93.44 101 LYS A N 1
ATOM 827 C CA . LYS A 1 101 ? -13.097 -0.526 26.584 1.00 93.44 101 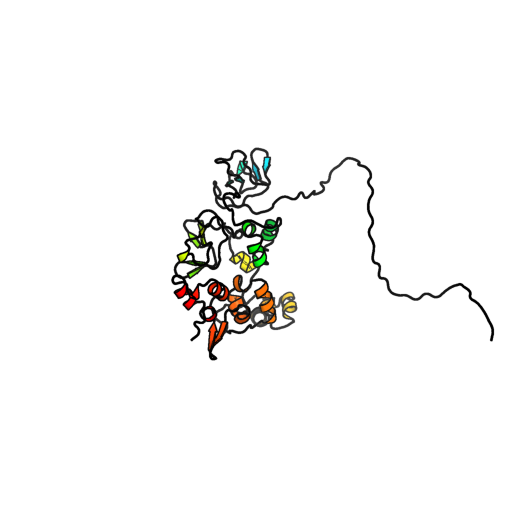LYS A CA 1
ATOM 828 C C . LYS A 1 101 ? -13.932 -0.119 25.375 1.00 93.44 101 LYS A C 1
ATOM 830 O O . LYS A 1 101 ? -14.860 -0.830 24.990 1.00 93.44 101 LYS A O 1
ATOM 835 N N . TRP A 1 102 ? -13.634 1.047 24.805 1.00 91.88 102 TRP A N 1
ATOM 836 C CA . TRP A 1 102 ? -14.446 1.623 23.738 1.00 91.88 102 TRP A CA 1
ATOM 837 C C . TRP A 1 102 ? -13.718 2.655 22.886 1.00 91.88 102 TRP A C 1
ATOM 839 O O . TRP A 1 102 ? -12.660 3.185 23.252 1.00 91.88 102 TRP A O 1
ATOM 849 N N . GLY A 1 103 ? -14.387 3.030 21.797 1.00 89.19 103 GLY A N 1
ATOM 850 C CA . GLY A 1 103 ? -14.049 4.237 21.071 1.00 89.19 103 GLY A CA 1
ATOM 851 C C . GLY A 1 103 ? -15.070 4.695 20.041 1.00 89.19 103 GLY A C 1
ATOM 852 O O . GLY A 1 103 ? -16.032 3.991 19.734 1.00 89.19 103 GLY A O 1
ATOM 853 N N . HIS A 1 104 ? -14.870 5.913 19.528 1.00 86.25 104 HIS A N 1
ATOM 854 C CA . HIS A 1 104 ? -15.754 6.489 18.515 1.00 86.25 104 HIS A CA 1
ATOM 855 C C . HIS A 1 104 ? -15.576 5.773 17.182 1.00 86.25 104 HIS A C 1
ATOM 857 O O . HIS A 1 104 ? -14.455 5.585 16.713 1.00 86.25 104 HIS A O 1
ATOM 863 N N . CYS A 1 105 ? -16.690 5.396 16.572 1.00 81.50 105 CYS A N 1
ATOM 864 C CA 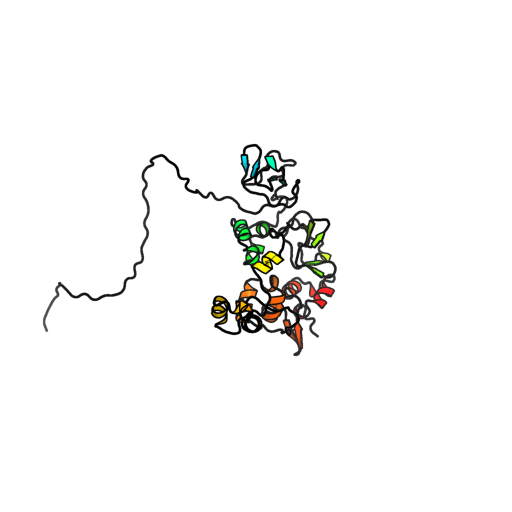. CYS A 1 105 ? -16.714 4.828 15.243 1.00 81.50 105 CYS A CA 1
ATOM 865 C C . CYS A 1 105 ? -16.494 5.902 14.190 1.00 81.50 105 CYS A C 1
ATOM 867 O O . CYS A 1 105 ? -16.871 7.060 14.350 1.00 81.50 105 CYS A O 1
ATOM 869 N N . GLN A 1 106 ? -15.936 5.473 13.071 1.00 71.69 106 GLN A N 1
ATOM 870 C CA . GLN A 1 106 ? -15.716 6.325 11.920 1.00 71.69 106 GLN A CA 1
ATOM 871 C C . GLN A 1 106 ? -17.054 6.688 11.258 1.00 71.69 106 GLN A C 1
ATOM 873 O O . GLN A 1 106 ? -17.785 5.805 10.805 1.00 71.69 106 GLN A O 1
ATOM 878 N N . THR A 1 107 ? -17.366 7.979 11.180 1.00 63.97 107 THR A N 1
ATOM 879 C CA . THR A 1 107 ? -18.566 8.481 10.498 1.00 63.97 107 THR A CA 1
ATOM 880 C C . THR A 1 107 ? -18.263 8.876 9.057 1.00 63.97 107 THR A C 1
ATOM 882 O O . THR A 1 107 ? -17.107 9.088 8.688 1.00 63.97 107 THR A O 1
ATOM 885 N N . ASP A 1 108 ? -19.303 9.042 8.241 1.00 55.28 108 ASP A N 1
ATOM 886 C CA . ASP A 1 108 ? -19.174 9.592 6.882 1.00 55.28 108 ASP A CA 1
ATOM 887 C C . ASP A 1 108 ? -18.619 11.033 6.882 1.00 55.28 108 ASP A C 1
ATOM 889 O O . ASP A 1 108 ? -18.127 11.512 5.864 1.00 55.28 108 ASP A O 1
ATOM 893 N N . LYS A 1 109 ? -18.632 11.719 8.038 1.00 58.16 109 LYS A N 1
ATOM 894 C CA . LYS A 1 109 ? -17.997 13.034 8.220 1.00 58.16 109 LYS A CA 1
ATOM 895 C C . LYS A 1 109 ? -16.477 12.946 8.402 1.00 58.16 109 LYS A C 1
ATOM 897 O O . LYS A 1 109 ? -15.787 13.920 8.115 1.00 58.16 109 LYS A O 1
ATOM 902 N N . ASP A 1 110 ? -15.957 11.802 8.847 1.00 59.75 110 ASP A N 1
ATOM 903 C CA . ASP A 1 110 ? -14.523 11.598 9.096 1.00 59.75 110 ASP A CA 1
ATOM 904 C C . ASP A 1 110 ? -13.782 11.098 7.846 1.00 59.75 110 ASP A C 1
ATOM 906 O O . ASP A 1 110 ? -12.582 11.337 7.691 1.00 59.75 110 ASP A O 1
ATOM 910 N N . VAL A 1 111 ? -14.496 10.406 6.947 1.00 60.84 111 VAL A N 1
ATOM 911 C CA . VAL A 1 111 ? -13.969 9.822 5.706 1.00 60.84 111 VAL A CA 1
ATOM 912 C C . VAL A 1 111 ? -15.008 9.941 4.595 1.00 60.84 111 VAL A C 1
ATOM 914 O O . VAL A 1 111 ? -15.864 9.077 4.433 1.00 60.84 111 VAL A O 1
ATOM 917 N N . THR A 1 112 ? -14.911 11.014 3.811 1.00 64.06 112 THR A N 1
ATOM 918 C CA . THR A 1 112 ? -15.820 11.272 2.682 1.00 64.06 112 THR A CA 1
ATOM 919 C C . THR A 1 112 ? -15.424 10.503 1.420 1.00 64.06 112 THR A C 1
ATOM 921 O O . THR A 1 112 ? -16.282 10.174 0.608 1.00 64.06 112 THR A O 1
ATOM 924 N N . ASP A 1 113 ? -14.130 10.192 1.263 1.00 67.56 113 ASP A N 1
ATOM 925 C CA . ASP A 1 113 ? -13.559 9.739 -0.017 1.00 67.56 113 ASP A CA 1
ATOM 926 C C . ASP A 1 113 ? -13.148 8.253 -0.029 1.00 67.56 113 ASP A C 1
ATOM 928 O O . ASP A 1 113 ? -12.782 7.723 -1.077 1.00 67.56 113 ASP A O 1
ATOM 932 N N . CYS A 1 114 ? -13.153 7.571 1.121 1.00 77.75 114 CYS A N 1
ATOM 933 C CA . CYS A 1 114 ? -12.672 6.193 1.246 1.00 77.75 114 CYS A CA 1
ATOM 934 C C . CYS A 1 114 ? -13.716 5.302 1.919 1.00 77.75 114 CYS A C 1
ATOM 936 O O . CYS A 1 114 ? -13.743 5.116 3.135 1.00 77.75 114 CYS A O 1
ATOM 938 N N . ILE A 1 115 ? -14.606 4.766 1.093 1.00 76.81 115 ILE A N 1
ATOM 939 C CA . ILE A 1 115 ? -15.714 3.920 1.522 1.00 76.81 115 ILE A CA 1
ATOM 940 C C . ILE A 1 115 ? -15.685 2.592 0.775 1.00 76.81 115 ILE A C 1
ATOM 942 O O . ILE A 1 115 ? -15.190 2.502 -0.350 1.00 76.81 115 ILE A O 1
ATOM 946 N N . ASP A 1 116 ? -16.234 1.562 1.408 1.00 76.25 116 ASP A N 1
ATOM 947 C CA . ASP A 1 116 ? -16.508 0.309 0.723 1.00 76.25 116 ASP A CA 1
ATOM 948 C C . ASP A 1 116 ? -17.662 0.503 -0.260 1.00 76.25 116 ASP A C 1
ATOM 950 O O . ASP A 1 116 ? -18.690 1.098 0.059 1.00 76.25 116 ASP A O 1
ATOM 954 N N . LEU A 1 117 ? -17.481 -0.022 -1.465 1.00 82.62 117 LEU A N 1
ATOM 955 C CA . LEU A 1 117 ? -18.425 0.048 -2.578 1.00 82.62 117 LEU A CA 1
ATOM 956 C C . LEU A 1 117 ? -19.223 -1.249 -2.738 1.00 82.62 117 LEU A C 1
ATOM 958 O O . LEU A 1 117 ? -19.981 -1.390 -3.697 1.00 82.62 117 LEU A O 1
ATOM 962 N N . HIS A 1 118 ? -19.022 -2.219 -1.844 1.00 79.81 118 HIS A N 1
ATOM 963 C CA . HIS A 1 118 ? -19.718 -3.496 -1.870 1.00 79.81 118 HIS A CA 1
ATOM 964 C C . HIS A 1 118 ? -20.109 -3.939 -0.452 1.00 79.81 118 HIS A C 1
ATOM 966 O O . HIS A 1 118 ? -19.324 -3.842 0.488 1.00 79.81 118 HIS A O 1
ATOM 972 N N . SER A 1 119 ? -21.320 -4.480 -0.297 1.00 76.19 119 SER A N 1
ATOM 973 C CA . SER A 1 119 ? -21.871 -4.906 1.001 1.00 76.19 119 SER A CA 1
ATOM 974 C C . SER A 1 119 ? -21.056 -6.017 1.681 1.00 76.19 119 SER A C 1
ATOM 976 O O . SER A 1 119 ? -20.933 -6.039 2.901 1.00 76.19 119 SER A O 1
ATOM 978 N N . ARG A 1 120 ? -20.456 -6.909 0.883 1.00 77.75 120 ARG A N 1
ATOM 979 C CA . ARG A 1 120 ? -19.571 -8.013 1.318 1.00 77.75 120 ARG A CA 1
ATOM 980 C C . ARG A 1 120 ? -18.103 -7.638 1.571 1.00 77.75 120 ARG A C 1
ATOM 982 O O . ARG A 1 120 ? -17.302 -8.519 1.853 1.00 77.75 120 ARG A O 1
ATOM 989 N N . CYS A 1 121 ? -17.715 -6.367 1.471 1.00 72.19 121 CYS A N 1
ATOM 990 C CA . CYS A 1 121 ? -16.307 -5.984 1.639 1.00 72.19 121 CYS A CA 1
ATOM 991 C C . CYS A 1 121 ? -15.705 -6.445 2.967 1.00 72.19 121 CYS A C 1
ATOM 993 O O . CYS A 1 121 ? -14.556 -6.875 3.008 1.00 72.19 121 CYS A O 1
ATOM 995 N N . GLY A 1 122 ? -16.499 -6.402 4.032 1.00 63.31 122 GLY A N 1
ATOM 996 C CA . GLY A 1 122 ? -16.043 -6.810 5.346 1.00 63.31 122 GLY A CA 1
ATOM 997 C C . GLY A 1 122 ? -15.861 -8.320 5.500 1.00 63.31 122 GLY A C 1
ATOM 998 O O . GLY A 1 122 ? -14.872 -8.738 6.092 1.00 63.31 122 GLY A O 1
ATOM 999 N N . THR A 1 123 ? -16.739 -9.145 4.911 1.00 60.12 123 THR A N 1
ATOM 1000 C CA . THR A 1 123 ? -16.552 -10.610 4.897 1.00 60.12 123 THR A CA 1
ATOM 1001 C C . THR A 1 123 ? -15.327 -10.986 4.078 1.00 60.12 123 THR A C 1
ATOM 1003 O O . THR A 1 123 ? -14.437 -11.648 4.587 1.00 60.12 123 THR A O 1
ATOM 1006 N N . TRP A 1 124 ? -15.204 -10.440 2.867 1.00 72.12 124 TRP A N 1
ATOM 1007 C CA . TRP A 1 124 ? -14.041 -10.663 2.009 1.00 72.12 124 TRP A CA 1
ATOM 1008 C C . TRP A 1 124 ? -12.729 -10.254 2.683 1.00 72.12 124 TRP A C 1
ATOM 1010 O O . TRP A 1 124 ? -11.733 -10.965 2.595 1.00 72.12 124 TRP A O 1
ATOM 1020 N N . ALA A 1 125 ? -12.718 -9.130 3.400 1.00 63.16 125 ALA A N 1
ATOM 1021 C CA . ALA A 1 125 ? -11.544 -8.717 4.153 1.00 63.16 125 ALA A CA 1
ATOM 1022 C C . ALA A 1 125 ? -11.174 -9.706 5.269 1.00 63.16 125 ALA A C 1
ATOM 1024 O O . ALA A 1 125 ? -9.992 -10.004 5.428 1.00 63.16 125 ALA A O 1
ATOM 1025 N N . MET A 1 126 ? -12.158 -10.237 6.005 1.00 50.88 126 MET A N 1
ATOM 1026 C CA . MET A 1 126 ? -11.927 -11.281 7.015 1.00 50.88 126 MET A CA 1
ATOM 1027 C C . MET A 1 126 ? -11.421 -12.588 6.393 1.00 50.88 126 MET A C 1
ATOM 1029 O O . MET A 1 126 ? -10.544 -13.230 6.969 1.00 50.88 126 MET A O 1
ATOM 1033 N N . ASP A 1 127 ? -11.903 -12.924 5.198 1.00 57.72 127 ASP A N 1
ATOM 1034 C CA . ASP A 1 127 ? -11.506 -14.116 4.439 1.00 57.72 127 ASP A CA 1
ATOM 1035 C C . ASP A 1 127 ? -10.116 -13.979 3.779 1.00 57.72 127 ASP A C 1
ATOM 1037 O O . ASP A 1 127 ? -9.626 -14.911 3.147 1.00 57.72 127 ASP A O 1
ATOM 1041 N N . GLY A 1 128 ? -9.443 -12.831 3.938 1.00 54.28 128 GLY A N 1
ATOM 1042 C CA . GLY A 1 128 ? -8.094 -12.592 3.413 1.00 54.28 128 GLY A CA 1
ATOM 1043 C C . GLY A 1 128 ? -8.046 -12.063 1.975 1.00 54.28 128 GLY A C 1
ATOM 1044 O O . GLY A 1 128 ? -6.960 -11.881 1.420 1.00 54.28 128 GLY A O 1
ATOM 1045 N N . GLU A 1 129 ? -9.189 -11.720 1.374 1.00 70.94 129 GLU A N 1
ATOM 1046 C CA . GLU A 1 129 ? -9.271 -11.211 -0.005 1.00 70.94 129 GLU A CA 1
ATOM 1047 C C . GLU A 1 129 ? -8.491 -9.906 -0.202 1.00 70.94 129 GLU A C 1
ATOM 1049 O O . GLU A 1 129 ? -8.039 -9.610 -1.305 1.00 70.94 129 GLU A O 1
ATOM 1054 N N . CYS A 1 130 ? -8.283 -9.119 0.860 1.00 64.44 130 CYS A N 1
ATOM 1055 C CA . CYS A 1 130 ? -7.456 -7.908 0.808 1.00 64.44 130 CYS A CA 1
ATOM 1056 C C . CYS A 1 130 ? -6.010 -8.175 0.369 1.00 64.44 130 CYS A C 1
ATOM 1058 O O . CYS A 1 130 ? -5.323 -7.245 -0.051 1.00 64.44 130 CYS A O 1
ATOM 1060 N N . VAL A 1 131 ? -5.563 -9.426 0.479 1.00 60.12 131 VAL A N 1
ATOM 1061 C CA . VAL A 1 131 ? -4.259 -9.898 0.022 1.00 60.12 131 VAL A CA 1
ATOM 1062 C C . VAL A 1 131 ? -4.416 -10.682 -1.281 1.00 60.12 131 VAL A C 1
ATOM 1064 O O . VAL A 1 131 ? -3.783 -10.335 -2.272 1.00 60.12 131 VAL A O 1
ATOM 1067 N N . VAL A 1 132 ? -5.307 -11.681 -1.305 1.00 57.38 132 VAL A N 1
ATOM 1068 C CA . VAL A 1 132 ? -5.490 -12.599 -2.450 1.00 57.38 132 VAL A CA 1
ATOM 1069 C C . VAL A 1 132 ? -5.997 -11.883 -3.704 1.00 57.38 132 VAL A C 1
ATOM 1071 O O . VAL A 1 132 ? -5.561 -12.165 -4.815 1.00 57.38 132 VAL A O 1
ATOM 1074 N N . ASN A 1 133 ? -6.908 -10.931 -3.530 1.00 62.09 133 ASN A N 1
ATOM 1075 C CA . ASN A 1 133 ? -7.555 -10.185 -4.601 1.00 62.09 133 ASN A CA 1
ATOM 1076 C C . ASN A 1 133 ? -7.357 -8.678 -4.397 1.00 62.09 133 ASN A C 1
ATOM 1078 O O . ASN A 1 133 ? -8.269 -7.859 -4.577 1.00 62.09 133 ASN A O 1
ATOM 1082 N N . ALA A 1 134 ? -6.145 -8.299 -3.979 1.00 67.12 134 ALA A N 1
ATOM 1083 C CA . ALA A 1 134 ? -5.836 -6.937 -3.573 1.00 67.12 134 ALA A CA 1
ATOM 1084 C C . ALA A 1 134 ? -6.196 -5.878 -4.633 1.00 67.12 134 ALA A C 1
ATOM 1086 O O . ALA A 1 134 ? -6.735 -4.849 -4.238 1.00 67.12 134 ALA A O 1
ATOM 1087 N N . PRO A 1 135 ? -6.011 -6.060 -5.960 1.00 69.19 135 PRO A N 1
ATOM 1088 C CA . PRO A 1 135 ? -6.412 -5.030 -6.925 1.00 69.19 135 PRO A CA 1
ATOM 1089 C C . PRO A 1 135 ? -7.909 -4.713 -6.886 1.00 69.19 135 PRO A C 1
ATOM 1091 O O . PRO A 1 135 ? -8.308 -3.544 -6.929 1.00 69.19 135 PRO A O 1
ATOM 1094 N N . TYR A 1 136 ? -8.749 -5.744 -6.782 1.00 75.94 136 TYR A N 1
ATOM 1095 C CA . TYR A 1 136 ? -10.193 -5.578 -6.677 1.00 75.94 136 TYR A CA 1
ATOM 1096 C C . TYR A 1 136 ? -10.563 -4.971 -5.326 1.00 75.94 136 TYR A C 1
ATOM 1098 O O . TYR A 1 136 ? -11.286 -3.974 -5.262 1.00 75.94 136 TYR A O 1
ATOM 1106 N N . MET A 1 137 ? -10.012 -5.529 -4.251 1.00 76.12 137 MET A N 1
ATOM 1107 C CA . MET A 1 137 ? -10.317 -5.129 -2.884 1.00 76.12 137 MET A CA 1
ATOM 1108 C C . MET A 1 137 ? -9.823 -3.716 -2.560 1.00 76.12 137 MET A C 1
ATOM 1110 O O . MET A 1 137 ? -10.553 -2.947 -1.950 1.00 76.12 137 MET A O 1
ATOM 1114 N N . CYS A 1 138 ? -8.667 -3.286 -3.062 1.00 75.75 138 CYS A N 1
ATOM 1115 C CA . CYS A 1 138 ? -8.189 -1.908 -2.927 1.00 75.75 138 CYS A CA 1
ATOM 1116 C C . CYS A 1 138 ? -9.125 -0.895 -3.594 1.00 75.75 138 CYS A C 1
ATOM 1118 O O . CYS A 1 138 ? -9.278 0.226 -3.113 1.00 75.75 138 CYS A O 1
ATOM 1120 N N . LYS A 1 139 ? -9.757 -1.274 -4.710 1.00 79.12 139 LYS A N 1
ATOM 1121 C CA . LYS A 1 139 ? -10.649 -0.388 -5.467 1.00 79.12 139 LYS A CA 1
ATOM 1122 C C . LYS A 1 139 ? -12.085 -0.407 -4.947 1.00 79.12 139 LYS A C 1
ATOM 1124 O O . LYS A 1 139 ? -12.774 0.606 -5.030 1.00 79.12 139 LYS A O 1
ATOM 1129 N N . LYS A 1 140 ? -12.563 -1.564 -4.488 1.00 81.50 140 LYS A N 1
ATOM 1130 C CA . LYS A 1 140 ? -13.963 -1.784 -4.100 1.00 81.50 140 LYS A CA 1
ATOM 1131 C C . LYS A 1 140 ? -14.178 -1.830 -2.599 1.00 81.50 140 LYS A C 1
ATOM 1133 O O . LYS A 1 140 ? -15.268 -1.493 -2.162 1.00 81.50 140 LYS A O 1
ATOM 1138 N N . CYS A 1 141 ? -13.169 -2.216 -1.835 1.00 78.69 141 CYS A N 1
ATOM 1139 C CA . CYS A 1 141 ? -13.246 -2.476 -0.402 1.00 78.69 141 CYS A CA 1
ATOM 1140 C C . CYS A 1 141 ? -12.112 -1.817 0.411 1.00 78.69 141 CYS A C 1
ATOM 1142 O O . CYS A 1 141 ? -11.547 -2.455 1.307 1.00 78.69 141 CYS A O 1
ATOM 1144 N N . PRO A 1 142 ? -11.722 -0.558 0.122 1.00 78.62 142 PRO A N 1
ATOM 1145 C CA . PRO A 1 142 ? -10.559 0.049 0.759 1.00 78.62 142 PRO A CA 1
ATOM 1146 C C . PRO A 1 142 ? -10.738 0.263 2.264 1.00 78.62 142 PRO A C 1
ATOM 1148 O O . PRO A 1 142 ? -9.746 0.310 2.994 1.00 78.62 142 PRO A O 1
ATOM 1151 N N . ARG A 1 143 ? -11.977 0.380 2.751 1.00 76.81 143 ARG A N 1
ATOM 1152 C CA . ARG A 1 143 ? -12.258 0.596 4.172 1.00 76.81 143 ARG A CA 1
ATOM 1153 C C . ARG A 1 143 ?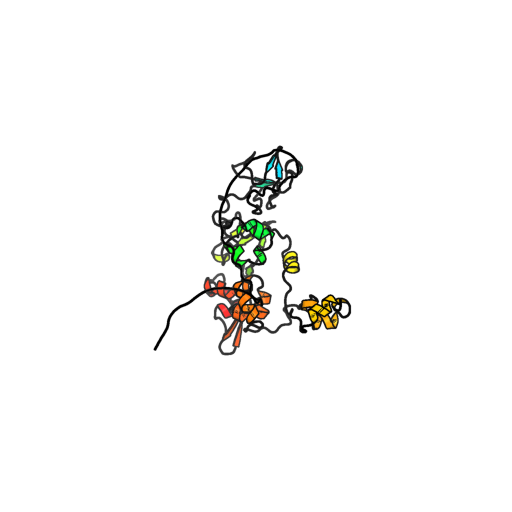 -12.148 -0.706 4.939 1.00 76.81 143 ARG A C 1
ATOM 1155 O O . ARG A 1 143 ? -11.398 -0.761 5.909 1.00 76.81 143 ARG A O 1
ATOM 1162 N N . SER A 1 144 ? -12.803 -1.758 4.455 1.00 74.06 144 SER A N 1
ATOM 1163 C CA . SER A 1 144 ? -12.696 -3.096 5.045 1.00 74.06 144 SER A CA 1
ATOM 1164 C C . SER A 1 144 ? -11.264 -3.636 5.012 1.00 74.06 144 SER A C 1
ATOM 1166 O O . SER A 1 144 ? -10.843 -4.293 5.959 1.00 74.06 144 SER A O 1
ATOM 1168 N N . CYS A 1 145 ? -10.473 -3.287 3.992 1.00 71.31 145 CYS A N 1
ATOM 1169 C CA . CYS A 1 145 ? -9.051 -3.640 3.928 1.00 71.31 145 CYS A CA 1
ATOM 1170 C C . CYS A 1 145 ? -8.118 -2.747 4.757 1.00 71.31 145 CYS A C 1
ATOM 1172 O O . CYS A 1 145 ? -6.902 -2.931 4.714 1.00 71.31 145 CYS A O 1
ATOM 1174 N N . GLY A 1 146 ? -8.648 -1.768 5.497 1.00 72.75 146 GLY A N 1
ATOM 1175 C CA . GLY A 1 146 ? -7.843 -0.875 6.333 1.00 72.75 146 GLY A CA 1
ATOM 1176 C C . GLY A 1 146 ? -6.912 0.052 5.543 1.00 72.75 146 GLY A C 1
ATOM 1177 O O . GLY A 1 146 ? -5.903 0.506 6.077 1.00 72.75 146 GLY A O 1
ATOM 1178 N N . LEU A 1 147 ? -7.225 0.330 4.273 1.00 77.94 147 LEU A N 1
ATOM 1179 C CA . LEU A 1 147 ? -6.434 1.212 3.408 1.00 77.94 147 LEU A CA 1
ATOM 1180 C C . LEU A 1 147 ? -6.773 2.683 3.619 1.00 77.94 147 LEU A C 1
ATOM 1182 O O . LEU A 1 147 ? -5.947 3.549 3.324 1.00 77.94 147 LEU A O 1
ATOM 1186 N N . CYS A 1 148 ? -7.986 2.967 4.094 1.00 81.25 148 CYS A N 1
ATOM 1187 C CA . CYS A 1 148 ? -8.420 4.322 4.396 1.00 81.25 148 CYS A CA 1
ATOM 1188 C C . CYS A 1 148 ? -7.547 4.955 5.468 1.00 81.25 148 CYS A C 1
ATOM 1190 O O . CYS A 1 148 ? -7.087 4.295 6.397 1.00 81.25 148 CYS A O 1
ATOM 1192 N N . THR A 1 149 ? -7.359 6.263 5.360 1.00 84.88 149 THR A N 1
ATOM 1193 C CA . THR A 1 149 ? -6.710 7.016 6.426 1.00 84.88 149 THR A CA 1
ATOM 1194 C C . THR A 1 149 ? -7.739 7.639 7.357 1.00 84.88 149 THR A C 1
ATOM 1196 O O . THR A 1 149 ? -8.923 7.739 7.038 1.00 84.88 149 THR A O 1
ATOM 1199 N N . HIS A 1 150 ? -7.294 8.071 8.531 1.00 81.19 150 HIS A N 1
ATOM 1200 C CA . HIS A 1 150 ? -8.055 8.967 9.398 1.00 81.19 150 HIS A CA 1
ATOM 1201 C C . HIS A 1 150 ? -7.189 10.124 9.874 1.00 81.19 150 HIS A C 1
ATOM 1203 O O . HIS A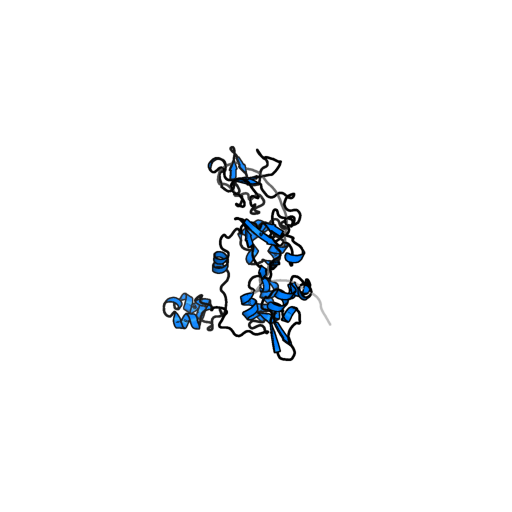 1 150 ? -5.957 10.055 9.847 1.00 81.19 150 HIS A O 1
ATOM 1209 N N . GLY A 1 151 ? -7.837 11.208 10.293 1.00 82.00 151 GLY A N 1
ATOM 1210 C CA . GLY A 1 151 ? -7.144 12.443 10.638 1.00 82.00 151 GLY A CA 1
ATOM 1211 C C . GLY A 1 151 ? -6.228 12.937 9.510 1.00 82.00 151 GLY A C 1
ATOM 1212 O O . GLY A 1 151 ? -6.447 12.665 8.326 1.00 82.00 151 GLY A O 1
ATOM 1213 N N . GLY A 1 152 ? -5.186 13.678 9.891 1.00 87.06 152 GLY A N 1
ATOM 1214 C CA . GLY A 1 152 ? -4.293 14.334 8.939 1.00 87.06 152 GLY A CA 1
ATOM 1215 C C . GLY A 1 152 ? -5.035 15.323 8.041 1.00 87.06 152 GLY A C 1
ATOM 1216 O O . GLY A 1 152 ? -6.148 15.755 8.333 1.00 87.06 152 GLY A O 1
ATOM 1217 N N . ASN A 1 153 ? -4.408 15.704 6.932 1.00 89.50 153 ASN A N 1
ATOM 1218 C CA . ASN A 1 153 ? -5.037 16.603 5.966 1.00 89.50 153 ASN A CA 1
ATOM 1219 C C . ASN A 1 153 ? -5.604 15.856 4.753 1.00 89.50 153 ASN A C 1
ATOM 1221 O O . ASN A 1 153 ? -6.341 16.466 3.985 1.00 89.50 153 ASN A O 1
ATOM 1225 N N . GLY A 1 154 ? -5.327 14.559 4.597 1.00 86.94 154 GLY A N 1
ATOM 1226 C CA . GLY A 1 154 ? -5.670 13.694 3.466 1.00 86.94 154 GLY A CA 1
ATOM 1227 C C . GLY A 1 154 ? -7.160 13.426 3.254 1.00 86.94 154 GLY A C 1
ATOM 1228 O O . GLY A 1 154 ? -7.498 12.864 2.216 1.00 86.94 154 GLY A O 1
ATOM 1229 N N . ARG A 1 155 ? -8.034 13.875 4.169 1.00 82.19 155 ARG A N 1
ATOM 1230 C CA . ARG A 1 155 ? -9.507 13.724 4.120 1.00 82.19 155 ARG A CA 1
ATOM 1231 C C . ARG A 1 155 ? -9.965 12.268 3.977 1.00 82.19 155 ARG A C 1
ATOM 1233 O O . ARG A 1 155 ? -10.861 11.951 3.205 1.00 82.19 155 ARG A O 1
ATOM 1240 N N . GLY A 1 156 ? -9.289 11.368 4.683 1.00 78.00 156 GLY A N 1
ATOM 1241 C CA . GLY A 1 156 ? -9.634 9.952 4.705 1.00 78.00 156 GLY A CA 1
ATOM 1242 C C . GLY A 1 156 ? -9.265 9.161 3.452 1.00 78.00 156 GLY A C 1
ATOM 1243 O O . GLY A 1 156 ? -9.494 7.955 3.425 1.00 78.00 156 GLY A O 1
ATOM 1244 N N . LYS A 1 157 ? -8.658 9.791 2.433 1.00 86.06 157 LYS A N 1
ATOM 1245 C CA . LYS A 1 157 ? -8.197 9.099 1.220 1.00 86.06 157 LYS A CA 1
ATOM 1246 C C . LYS A 1 157 ? -7.322 7.883 1.559 1.00 86.06 157 LYS A C 1
ATOM 1248 O O . LYS A 1 157 ? -6.582 7.945 2.547 1.00 86.06 157 LYS A O 1
ATOM 1253 N N . PRO A 1 158 ? -7.375 6.805 0.754 1.00 83.56 158 PRO A N 1
ATOM 1254 C CA . PRO A 1 158 ? -6.512 5.655 0.967 1.00 83.56 158 PRO A CA 1
ATOM 1255 C C . PRO A 1 158 ? -5.033 6.042 0.959 1.00 83.56 158 PRO A C 1
ATOM 1257 O O . PRO A 1 158 ? -4.632 6.994 0.279 1.00 83.56 158 PRO A O 1
ATOM 1260 N N . CYS A 1 159 ? -4.213 5.270 1.668 1.00 85.62 159 CYS A N 1
ATOM 1261 C CA . CYS A 1 159 ? -2.769 5.330 1.486 1.00 85.62 159 CYS A CA 1
ATOM 1262 C C . CYS A 1 159 ? -2.410 5.080 0.019 1.00 85.62 159 CYS A C 1
ATOM 1264 O O . CYS A 1 159 ? -2.844 4.093 -0.577 1.00 85.62 159 CYS A O 1
ATOM 1266 N N . LYS A 1 160 ? -1.584 5.953 -0.555 1.00 87.00 160 LYS A N 1
ATOM 1267 C CA . LYS A 1 160 ? -1.028 5.762 -1.894 1.00 87.00 160 LYS A CA 1
ATOM 1268 C C . LYS A 1 160 ? 0.339 5.123 -1.737 1.00 87.00 160 LYS A C 1
ATOM 1270 O O . LYS A 1 160 ? 1.298 5.798 -1.395 1.00 87.00 160 LYS A O 1
ATOM 1275 N N . PHE A 1 161 ? 0.412 3.818 -1.934 1.00 81.50 161 PHE A N 1
ATOM 1276 C CA . PHE A 1 161 ? 1.670 3.092 -1.883 1.00 81.50 161 PHE A CA 1
ATOM 1277 C C . PHE A 1 161 ? 2.146 2.714 -3.304 1.00 81.50 161 PHE A C 1
ATOM 1279 O O . PHE A 1 161 ? 1.297 2.411 -4.145 1.00 81.50 161 PHE A O 1
ATOM 1286 N N . PRO A 1 162 ? 3.471 2.723 -3.558 1.00 83.56 162 PRO A N 1
ATOM 1287 C CA . PRO A 1 162 ? 4.443 3.435 -2.740 1.00 83.56 162 PRO A CA 1
ATOM 1288 C C . PRO A 1 162 ? 4.208 4.947 -2.784 1.00 83.56 162 PRO A C 1
ATOM 1290 O O . PRO A 1 162 ? 3.711 5.486 -3.771 1.00 83.56 162 PRO A O 1
ATOM 1293 N N . PHE A 1 163 ? 4.637 5.644 -1.734 1.00 90.00 163 PHE A N 1
ATOM 1294 C CA . PHE A 1 163 ? 4.788 7.095 -1.780 1.00 90.00 163 PHE A CA 1
ATOM 1295 C C . PHE A 1 163 ? 6.227 7.516 -1.534 1.00 90.00 163 PHE A C 1
ATOM 1297 O O . PHE A 1 163 ? 7.007 6.845 -0.857 1.00 90.00 163 PHE A O 1
ATOM 1304 N N . PHE A 1 164 ? 6.565 8.676 -2.070 1.00 89.88 164 PHE A N 1
ATOM 1305 C CA . PHE A 1 164 ? 7.864 9.289 -1.936 1.00 89.88 164 PHE A CA 1
ATOM 1306 C C . PHE A 1 164 ? 7.928 10.199 -0.702 1.00 89.88 164 PHE A C 1
ATOM 1308 O O . PHE A 1 164 ? 7.187 11.179 -0.593 1.00 89.88 164 PHE A O 1
ATOM 1315 N N . PHE A 1 165 ? 8.843 9.896 0.223 1.00 92.94 165 PHE A N 1
ATOM 1316 C CA . PHE A 1 165 ? 9.062 10.663 1.452 1.00 92.94 165 PHE A CA 1
ATOM 1317 C C . PHE A 1 165 ? 10.539 10.667 1.849 1.00 92.94 165 PHE A C 1
ATOM 1319 O O . PHE A 1 165 ? 11.173 9.616 1.870 1.00 92.94 165 PHE A O 1
ATOM 1326 N N . LYS A 1 166 ? 11.093 11.848 2.175 1.00 89.44 166 LYS A N 1
ATOM 1327 C CA . LYS A 1 166 ? 12.494 12.030 2.629 1.00 89.44 166 LYS A CA 1
ATOM 1328 C C . LYS A 1 166 ? 13.524 11.175 1.860 1.00 89.44 166 LYS A C 1
ATOM 1330 O O . LYS A 1 166 ? 14.291 10.432 2.466 1.00 89.44 166 LYS A O 1
ATOM 1335 N N . ASN A 1 167 ? 13.537 11.272 0.531 1.00 82.62 167 ASN A N 1
ATOM 1336 C CA . ASN A 1 167 ? 14.459 10.517 -0.328 1.00 82.62 167 ASN A CA 1
ATOM 1337 C C . ASN A 1 167 ? 14.300 8.987 -0.249 1.00 82.62 167 ASN A C 1
ATOM 1339 O O . ASN A 1 167 ? 15.287 8.268 -0.347 1.00 82.62 167 ASN A O 1
ATOM 1343 N N . ARG A 1 168 ? 13.085 8.459 -0.052 1.00 88.06 168 ARG A N 1
ATOM 1344 C CA . ARG A 1 168 ? 12.813 7.011 -0.088 1.00 88.06 168 ARG A CA 1
ATOM 1345 C C . ARG A 1 168 ? 11.430 6.718 -0.666 1.00 88.06 168 ARG A C 1
ATOM 1347 O O . ARG A 1 168 ? 10.518 7.533 -0.520 1.00 88.06 168 ARG A O 1
ATOM 1354 N N . LEU A 1 169 ? 11.288 5.550 -1.294 1.00 85.06 169 LEU A N 1
ATOM 1355 C CA . LEU A 1 169 ? 9.989 4.953 -1.613 1.00 85.06 169 LEU A CA 1
ATOM 1356 C C . LEU A 1 169 ? 9.483 4.188 -0.391 1.00 85.06 169 LEU A C 1
ATOM 1358 O O . LEU A 1 169 ? 10.214 3.403 0.211 1.00 85.06 169 LEU A O 1
ATOM 1362 N N . VAL A 1 170 ? 8.239 4.448 -0.010 1.00 86.19 170 VAL A N 1
ATOM 1363 C CA . VAL A 1 170 ? 7.618 3.919 1.200 1.00 86.19 170 VAL A CA 1
ATOM 1364 C C . VAL A 1 170 ? 6.407 3.080 0.816 1.00 86.19 170 VAL A C 1
ATOM 1366 O O . VAL A 1 170 ? 5.461 3.609 0.245 1.00 86.19 170 VAL A O 1
ATOM 1369 N N . TYR A 1 171 ? 6.429 1.795 1.172 1.00 78.75 171 TYR A N 1
ATOM 1370 C CA . TYR A 1 171 ? 5.400 0.797 0.821 1.00 78.75 171 TYR A CA 1
ATOM 1371 C C . TYR A 1 171 ? 4.463 0.430 1.971 1.00 78.75 171 TYR A C 1
ATOM 1373 O O . TYR A 1 171 ? 3.528 -0.343 1.804 1.00 78.75 171 TYR A O 1
ATOM 1381 N N . ASN A 1 172 ? 4.740 0.949 3.163 1.00 79.88 172 ASN A N 1
ATOM 1382 C CA . ASN A 1 172 ? 3.991 0.642 4.370 1.00 79.88 172 ASN A CA 1
ATOM 1383 C C . ASN A 1 172 ? 3.826 1.896 5.220 1.00 79.88 172 ASN A C 1
ATOM 1385 O O . ASN A 1 172 ? 4.553 2.878 5.074 1.00 79.88 172 ASN A O 1
ATOM 1389 N N . CYS A 1 173 ? 2.869 1.853 6.139 1.00 85.31 173 CYS A N 1
ATOM 1390 C CA . CYS A 1 173 ? 2.658 2.938 7.080 1.00 85.31 173 CYS A CA 1
ATOM 1391 C C . CYS A 1 173 ? 3.899 3.155 7.957 1.00 85.31 173 CYS A C 1
ATOM 1393 O O . CYS A 1 173 ? 4.435 2.220 8.552 1.00 85.31 173 CYS A O 1
ATOM 1395 N N . LEU A 1 174 ? 4.342 4.403 8.062 1.00 89.12 174 LEU A N 1
ATOM 1396 C CA . LEU A 1 174 ? 5.502 4.797 8.850 1.00 89.12 174 LEU A CA 1
ATOM 1397 C C . LEU A 1 174 ? 5.098 5.041 10.299 1.00 89.12 174 LEU A C 1
ATOM 1399 O O . LEU A 1 174 ? 4.110 5.724 10.564 1.00 89.12 174 LEU A O 1
ATOM 1403 N N . ARG A 1 175 ? 5.881 4.526 11.250 1.00 88.69 175 ARG A N 1
ATOM 1404 C CA . ARG A 1 175 ? 5.670 4.792 12.679 1.00 88.69 175 ARG A CA 1
ATOM 1405 C C . ARG A 1 175 ? 6.029 6.236 13.031 1.00 88.69 175 ARG A C 1
ATOM 1407 O O . ARG A 1 175 ? 7.083 6.734 12.645 1.00 88.69 175 ARG A O 1
ATOM 1414 N N . PHE A 1 176 ? 5.164 6.880 13.809 1.00 85.50 176 PHE A N 1
ATOM 1415 C CA . PHE A 1 176 ? 5.379 8.200 14.393 1.00 85.50 176 PHE A CA 1
ATOM 1416 C C . PHE A 1 176 ? 4.566 8.343 15.689 1.00 85.50 176 PHE A C 1
ATOM 1418 O O . PHE A 1 176 ? 3.342 8.230 15.661 1.00 85.50 176 PHE A O 1
ATOM 1425 N N . ASN A 1 177 ? 5.234 8.582 16.825 1.00 80.81 177 ASN A N 1
ATOM 1426 C CA . ASN A 1 177 ? 4.614 8.822 18.141 1.00 80.81 177 ASN A CA 1
ATOM 1427 C C . ASN A 1 177 ? 3.461 7.853 18.482 1.00 80.81 177 ASN A C 1
ATOM 1429 O O . ASN A 1 177 ? 2.327 8.272 18.700 1.00 80.81 177 ASN A O 1
ATOM 1433 N N . LYS A 1 178 ? 3.751 6.543 18.504 1.00 79.12 178 LYS A N 1
ATOM 1434 C CA . LYS A 1 178 ? 2.801 5.430 18.755 1.00 79.12 178 LYS A CA 1
ATOM 1435 C C . LYS A 1 178 ? 1.701 5.224 17.701 1.00 79.12 178 LYS A C 1
ATOM 1437 O O . LYS A 1 178 ? 0.980 4.236 17.782 1.00 79.12 178 LYS A O 1
ATOM 1442 N N . LYS A 1 179 ? 1.593 6.093 16.696 1.00 82.81 179 LYS A N 1
ATOM 1443 C CA . LYS A 1 179 ? 0.695 5.929 15.547 1.00 82.81 179 LYS A CA 1
ATOM 1444 C C . LYS A 1 179 ? 1.482 5.512 14.312 1.00 82.81 179 LYS A C 1
ATOM 1446 O O . LYS A 1 179 ? 2.714 5.551 14.292 1.00 82.81 179 LYS A O 1
ATOM 1451 N N . THR A 1 180 ? 0.765 5.115 13.270 1.00 87.88 180 THR A N 1
ATOM 1452 C CA . THR A 1 180 ? 1.348 4.940 11.940 1.00 87.88 180 THR A CA 1
ATOM 1453 C C . THR A 1 180 ? 0.651 5.855 10.945 1.00 87.88 180 THR A C 1
ATOM 1455 O O . THR A 1 180 ? -0.522 6.183 11.120 1.00 87.88 180 THR A O 1
ATOM 1458 N N . TRP A 1 181 ? 1.375 6.327 9.936 1.00 91.88 181 TRP A N 1
ATOM 1459 C CA . TRP A 1 181 ? 0.858 7.258 8.937 1.00 91.88 181 TRP A CA 1
ATOM 1460 C C . TRP A 1 181 ? 1.330 6.885 7.536 1.00 91.88 181 TRP A C 1
ATOM 1462 O O . TRP A 1 181 ? 2.341 6.202 7.366 1.00 91.88 181 TRP A O 1
ATOM 1472 N N . CYS A 1 182 ? 0.611 7.359 6.531 1.00 92.19 182 CYS A N 1
ATOM 1473 C CA . CYS A 1 182 ? 0.988 7.221 5.132 1.00 92.19 182 CYS A CA 1
ATOM 1474 C C . CYS A 1 182 ? 0.636 8.494 4.362 1.00 92.19 182 CYS A C 1
ATOM 1476 O O . CYS A 1 182 ? -0.217 9.287 4.782 1.00 92.19 182 CYS A O 1
ATOM 1478 N N . ALA A 1 183 ? 1.276 8.688 3.213 1.00 94.50 183 ALA A N 1
ATOM 1479 C CA . ALA A 1 183 ? 0.817 9.694 2.276 1.00 94.50 183 ALA A CA 1
ATOM 1480 C C . ALA A 1 183 ? -0.430 9.207 1.533 1.00 94.50 183 ALA A C 1
ATOM 1482 O O . ALA A 1 183 ? -0.576 8.024 1.229 1.00 94.50 183 ALA A O 1
ATOM 1483 N N . THR A 1 184 ? -1.306 10.145 1.189 1.00 92.19 184 THR A N 1
ATOM 1484 C CA . THR A 1 184 ? -2.485 9.891 0.340 1.00 92.19 184 THR A CA 1
ATOM 1485 C C . THR A 1 184 ? -2.258 10.329 -1.109 1.00 92.19 184 THR A C 1
ATOM 1487 O O . THR A 1 184 ? -3.189 10.444 -1.902 1.00 92.19 184 THR A O 1
ATOM 1490 N N . THR A 1 185 ? -0.997 10.598 -1.443 1.00 92.56 185 THR A N 1
ATOM 1491 C CA . THR A 1 185 ? -0.495 11.035 -2.750 1.00 92.56 185 THR A CA 1
ATOM 1492 C C . THR A 1 185 ? 0.865 10.399 -2.981 1.00 92.56 185 THR A C 1
ATOM 1494 O O . THR A 1 185 ? 1.548 10.043 -2.020 1.00 92.56 185 THR A O 1
ATOM 1497 N N . THR A 1 186 ? 1.261 10.271 -4.242 1.00 91.19 186 THR A N 1
ATOM 1498 C CA . THR A 1 186 ? 2.505 9.594 -4.618 1.00 91.19 186 THR A CA 1
ATOM 1499 C C . THR A 1 186 ? 3.741 10.402 -4.229 1.00 91.19 186 THR A C 1
ATOM 1501 O O . THR A 1 186 ? 4.730 9.817 -3.803 1.00 91.19 186 THR A O 1
ATOM 1504 N N . ASP A 1 187 ? 3.701 11.737 -4.301 1.00 92.50 187 ASP A N 1
ATOM 1505 C CA . ASP A 1 187 ? 4.807 12.612 -3.887 1.00 92.50 187 ASP A CA 1
ATOM 1506 C C . ASP A 1 187 ? 4.418 13.427 -2.650 1.00 92.50 187 ASP A C 1
ATOM 1508 O O . ASP A 1 187 ? 4.020 14.590 -2.734 1.00 92.50 187 ASP A O 1
ATOM 1512 N N . TYR A 1 188 ? 4.570 12.830 -1.463 1.00 93.38 188 TYR A N 1
ATOM 1513 C CA . TYR A 1 188 ? 4.301 13.542 -0.212 1.00 93.38 188 TYR A CA 1
ATOM 1514 C C . TYR A 1 188 ? 5.182 14.777 -0.061 1.00 93.38 188 TYR A C 1
ATOM 1516 O O . TYR A 1 188 ? 4.750 15.783 0.499 1.00 93.38 188 TYR A O 1
ATOM 1524 N N . ASN A 1 189 ? 6.432 14.717 -0.524 1.00 91.19 189 ASN A N 1
ATOM 1525 C CA . ASN A 1 189 ? 7.360 15.826 -0.360 1.00 91.19 189 ASN A CA 1
ATOM 1526 C C . ASN A 1 189 ? 6.860 17.087 -1.075 1.00 91.19 189 ASN A C 1
ATOM 1528 O O . ASN A 1 189 ? 7.070 18.175 -0.533 1.00 91.19 189 ASN A O 1
ATOM 1532 N N . LYS A 1 190 ? 6.157 16.931 -2.198 1.00 91.12 190 LYS A N 1
ATOM 1533 C CA . LYS A 1 190 ? 5.467 18.002 -2.919 1.00 91.12 190 LYS A CA 1
ATOM 1534 C C . LYS A 1 190 ? 4.082 18.305 -2.343 1.00 91.12 190 LYS A C 1
ATOM 1536 O O . LYS A 1 190 ? 3.814 19.443 -1.971 1.00 91.12 190 LYS A O 1
ATOM 1541 N N . ASP A 1 191 ? 3.219 17.298 -2.258 1.00 93.25 191 ASP A N 1
ATOM 1542 C CA . ASP A 1 191 ? 1.780 17.503 -2.055 1.00 93.25 191 ASP A CA 1
ATOM 1543 C C . ASP A 1 191 ? 1.412 17.684 -0.573 1.00 93.25 191 ASP A C 1
ATOM 1545 O O . ASP A 1 191 ? 0.377 18.263 -0.241 1.00 93.25 191 ASP A O 1
ATOM 1549 N N . LYS A 1 192 ? 2.254 17.177 0.339 1.00 94.06 192 LYS A N 1
ATOM 1550 C CA . LYS A 1 192 ? 2.055 17.193 1.800 1.00 94.06 192 LYS A CA 1
ATOM 1551 C C . LYS A 1 192 ? 0.707 16.609 2.240 1.00 94.06 192 LYS A C 1
ATOM 1553 O O . LYS A 1 192 ? 0.182 16.998 3.285 1.00 94.06 192 LYS A O 1
ATOM 1558 N N . ARG A 1 193 ? 0.132 15.682 1.463 1.00 95.19 193 ARG A N 1
ATOM 1559 C CA . ARG A 1 193 ? -1.158 15.030 1.748 1.00 95.19 193 ARG A CA 1
ATOM 1560 C C . ARG A 1 193 ? -0.944 13.712 2.483 1.00 95.19 193 ARG A C 1
ATOM 1562 O O . ARG A 1 193 ? -0.263 12.823 1.972 1.00 95.19 193 ARG A O 1
ATOM 1569 N N . TRP A 1 194 ? -1.531 13.575 3.666 1.00 94.62 194 TRP A N 1
ATOM 1570 C CA . TRP A 1 194 ? -1.337 12.403 4.522 1.00 94.62 194 TRP A CA 1
ATOM 1571 C C . TRP A 1 194 ? -2.521 12.125 5.438 1.00 94.62 194 TRP A C 1
ATOM 1573 O O . TRP A 1 194 ? -3.341 13.005 5.703 1.00 94.62 194 TRP A O 1
ATOM 1583 N N . GLY A 1 195 ? -2.548 10.919 5.990 1.00 90.94 195 GLY A N 1
ATOM 1584 C CA . GLY A 1 195 ? -3.392 10.589 7.128 1.00 90.94 195 GLY A CA 1
ATOM 1585 C C . GLY A 1 195 ? -2.801 9.448 7.951 1.00 90.94 195 GLY A C 1
ATOM 1586 O O . GLY A 1 195 ? -1.796 8.836 7.577 1.00 90.94 195 GLY A O 1
ATOM 1587 N N . TYR A 1 196 ? -3.394 9.198 9.112 1.00 86.88 196 TYR A N 1
ATOM 1588 C CA . TYR A 1 196 ? -3.025 8.074 9.958 1.00 86.88 196 TYR A CA 1
ATOM 1589 C C . TYR A 1 196 ? -3.589 6.788 9.377 1.00 86.88 196 TYR A C 1
ATOM 1591 O O . TYR A 1 196 ? -4.746 6.740 8.962 1.00 86.88 196 TYR A O 1
ATOM 1599 N N . CYS A 1 197 ? -2.773 5.743 9.371 1.00 82.62 197 CYS A N 1
ATOM 1600 C CA . CYS A 1 197 ? -3.250 4.421 9.021 1.00 82.62 197 CYS A CA 1
ATOM 1601 C C . CYS A 1 197 ? -4.039 3.828 10.181 1.00 82.62 197 CYS A C 1
ATOM 1603 O O . CYS A 1 197 ? -3.737 4.075 11.357 1.00 82.62 197 CYS A O 1
ATOM 1605 N N . PHE A 1 198 ? -5.006 2.985 9.846 1.00 75.06 198 PHE A N 1
ATOM 1606 C CA . PHE A 1 198 ? -5.530 2.038 10.813 1.00 75.06 198 PHE A CA 1
ATOM 1607 C C . PHE A 1 198 ? -4.473 0.968 11.099 1.00 75.06 198 PHE A C 1
ATOM 1609 O O . PHE A 1 198 ? -3.699 0.613 10.204 1.00 75.06 198 PHE A O 1
ATOM 1616 N N . PRO A 1 199 ? -4.390 0.457 12.337 1.00 66.31 199 PRO A N 1
ATOM 1617 C CA . PRO A 1 199 ? -3.639 -0.758 12.598 1.00 66.31 199 PRO A CA 1
ATOM 1618 C C . PRO A 1 199 ? -4.147 -1.835 11.644 1.00 66.31 199 PRO A C 1
ATOM 1620 O O . PRO A 1 199 ? -5.355 -2.031 11.527 1.00 66.31 199 PRO A O 1
ATOM 1623 N N . LYS A 1 200 ? -3.239 -2.506 10.931 1.00 56.12 200 LYS A N 1
ATOM 1624 C CA . LYS A 1 200 ? -3.624 -3.675 10.139 1.00 56.12 200 LYS A CA 1
ATOM 1625 C C . LYS A 1 200 ? -4.253 -4.695 11.105 1.00 56.12 200 LYS A C 1
ATOM 1627 O O . LYS A 1 200 ? -3.714 -4.902 12.192 1.00 56.12 200 LYS A O 1
ATOM 1632 N N . LEU A 1 201 ? -5.364 -5.328 10.704 1.00 49.78 201 LEU A N 1
ATOM 1633 C CA . LEU A 1 201 ? -6.008 -6.439 11.437 1.00 49.78 201 LEU A CA 1
ATOM 1634 C C . LEU A 1 201 ? -5.005 -7.547 11.798 1.00 49.78 201 LEU A C 1
ATOM 1636 O O . LEU A 1 201 ? -5.167 -8.240 12.797 1.00 49.78 201 LEU A O 1
ATOM 1640 N N . TYR A 1 202 ? -3.938 -7.660 11.010 1.00 51.56 202 TYR A N 1
ATOM 1641 C CA . TYR A 1 202 ? -2.816 -8.550 11.241 1.00 51.56 202 TYR A CA 1
ATOM 1642 C C . TYR A 1 202 ? -1.681 -7.769 11.909 1.00 51.56 202 TYR A C 1
ATOM 1644 O O . TYR A 1 202 ? -1.089 -6.864 11.311 1.00 51.56 202 TYR A O 1
ATOM 1652 N N . ARG A 1 203 ? -1.395 -8.101 13.174 1.00 45.78 203 ARG A N 1
ATOM 1653 C CA . ARG A 1 203 ? -0.330 -7.465 13.970 1.00 45.78 203 ARG A CA 1
ATOM 1654 C C . ARG A 1 203 ? 1.062 -7.693 13.376 1.00 45.78 203 ARG A C 1
ATOM 1656 O O . ARG A 1 203 ? 1.943 -6.866 13.611 1.00 45.78 203 ARG A O 1
ATOM 1663 N N . ASP A 1 204 ? 1.233 -8.749 12.582 1.00 45.72 204 ASP A N 1
ATOM 1664 C CA . ASP A 1 204 ? 2.461 -9.040 11.858 1.00 45.72 204 ASP A CA 1
ATOM 1665 C C . ASP A 1 204 ? 2.158 -9.427 10.403 1.00 45.72 204 ASP A C 1
ATOM 1667 O O . ASP A 1 204 ? 1.547 -10.452 10.115 1.00 45.72 204 ASP A O 1
ATOM 1671 N N . ILE A 1 205 ? 2.596 -8.591 9.459 1.00 45.62 205 ILE A N 1
ATOM 1672 C CA . ILE A 1 205 ? 2.546 -8.929 8.031 1.00 45.62 205 ILE A CA 1
ATOM 1673 C C . ILE A 1 205 ? 3.436 -10.144 7.732 1.00 45.62 205 ILE A C 1
ATOM 1675 O O . ILE A 1 205 ? 3.184 -10.827 6.751 1.00 45.62 205 ILE A O 1
ATOM 1679 N N . ARG A 1 206 ? 4.442 -10.441 8.573 1.00 41.09 206 ARG A N 1
ATOM 1680 C CA . ARG A 1 206 ? 5.261 -11.655 8.460 1.00 41.09 206 ARG A CA 1
ATOM 1681 C C . ARG A 1 206 ? 4.445 -12.902 8.740 1.00 41.09 206 ARG A C 1
ATOM 1683 O O . ARG A 1 206 ? 4.628 -13.855 8.023 1.00 41.09 206 ARG A O 1
ATOM 1690 N N . GLU A 1 207 ? 3.484 -12.871 9.658 1.00 41.69 207 GLU A N 1
ATOM 1691 C CA . GLU A 1 207 ? 2.614 -14.020 9.952 1.00 41.69 207 GLU A CA 1
ATOM 1692 C C . GLU A 1 207 ? 1.617 -14.288 8.804 1.00 41.69 207 GLU A C 1
ATOM 1694 O O . GLU A 1 207 ? 1.286 -15.429 8.501 1.00 41.69 207 GLU A O 1
ATOM 1699 N N . VAL A 1 208 ? 1.185 -13.238 8.095 1.00 43.72 208 VAL A N 1
ATOM 1700 C CA . VAL A 1 208 ? 0.387 -13.358 6.859 1.00 43.72 208 VAL A CA 1
ATOM 1701 C C . VAL A 1 208 ? 1.262 -13.798 5.683 1.00 43.72 208 VAL A C 1
ATOM 1703 O O . VAL A 1 208 ? 0.875 -14.683 4.931 1.00 43.72 208 VAL A O 1
ATOM 1706 N N . ASN A 1 209 ? 2.456 -13.228 5.532 1.00 39.69 209 ASN A N 1
ATOM 1707 C CA . ASN A 1 209 ? 3.391 -13.605 4.476 1.00 39.69 209 ASN A CA 1
ATOM 1708 C C . ASN A 1 209 ? 3.940 -15.025 4.686 1.00 39.69 209 ASN A C 1
ATOM 1710 O O . ASN A 1 209 ? 4.055 -15.759 3.726 1.00 39.69 209 ASN A O 1
ATOM 1714 N N . GLU A 1 210 ? 4.192 -15.471 5.912 1.00 41.22 210 GLU A N 1
ATOM 1715 C CA . GLU A 1 210 ? 4.577 -16.853 6.235 1.00 41.22 210 GLU A CA 1
ATOM 1716 C C . GLU A 1 210 ? 3.420 -17.829 5.996 1.00 41.22 210 GLU A C 1
ATOM 1718 O O . GLU A 1 210 ? 3.649 -18.974 5.621 1.00 41.22 210 GLU A O 1
ATOM 1723 N N . LYS A 1 211 ? 2.170 -17.375 6.159 1.00 37.69 211 LYS A N 1
ATOM 1724 C CA . LYS A 1 211 ? 0.969 -18.179 5.897 1.00 37.69 211 LYS A CA 1
ATOM 1725 C C . LYS A 1 211 ? 0.574 -18.235 4.414 1.00 37.69 211 LYS A C 1
ATOM 1727 O O . LYS A 1 211 ? -0.123 -19.171 4.028 1.00 37.69 211 LYS A O 1
ATOM 1732 N N . PHE A 1 212 ? 0.983 -17.260 3.593 1.00 36.41 212 PHE A N 1
ATOM 1733 C CA . PHE A 1 212 ? 0.496 -17.106 2.211 1.00 36.41 212 PHE A CA 1
ATOM 1734 C C . PHE A 1 212 ? 1.574 -16.866 1.126 1.00 36.41 212 PHE A C 1
ATOM 1736 O O . PHE A 1 212 ? 1.242 -16.975 -0.051 1.00 36.41 212 PHE A O 1
ATOM 1743 N N . PHE A 1 213 ? 2.842 -16.581 1.459 1.00 37.56 213 PHE A N 1
ATOM 1744 C CA . PHE A 1 213 ? 3.914 -16.223 0.507 1.00 37.56 213 PHE A CA 1
ATOM 1745 C C . PHE A 1 213 ? 5.302 -16.790 0.871 1.00 37.56 213 PHE A C 1
ATOM 1747 O O . PHE A 1 213 ? 6.038 -16.221 1.676 1.00 37.56 213 PHE A O 1
ATOM 1754 N N . HIS A 1 214 ? 5.728 -17.843 0.165 1.00 39.88 214 HIS A N 1
ATOM 1755 C CA . HIS A 1 214 ? 7.134 -18.263 0.101 1.00 39.88 214 HIS A CA 1
ATOM 1756 C C . HIS A 1 214 ? 7.846 -17.615 -1.100 1.00 39.88 214 HIS A C 1
ATOM 1758 O O . HIS A 1 214 ? 7.292 -17.508 -2.192 1.00 39.88 214 HIS A O 1
ATOM 1764 N N . TRP A 1 215 ? 9.074 -17.146 -0.880 1.00 43.44 215 TRP A N 1
ATOM 1765 C CA . TRP A 1 215 ? 9.923 -16.437 -1.843 1.00 43.44 215 TRP A CA 1
ATOM 1766 C C . TRP A 1 215 ? 10.847 -17.411 -2.604 1.00 43.44 215 TRP A C 1
ATOM 1768 O O . TRP A 1 215 ? 11.391 -18.315 -1.983 1.00 43.44 215 TRP A O 1
ATOM 1778 N N . GLY A 1 216 ? 10.966 -17.252 -3.935 1.00 50.75 216 GLY A N 1
ATOM 1779 C CA . GLY A 1 216 ? 11.465 -18.255 -4.909 1.00 50.75 216 GLY A CA 1
ATOM 1780 C C . GLY A 1 216 ? 12.965 -18.595 -4.872 1.00 50.75 216 GLY A C 1
ATOM 1781 O O . GLY A 1 216 ? 13.742 -17.905 -4.241 1.00 50.75 216 GLY A O 1
ATOM 1782 N N . GLU A 1 217 ? 13.483 -19.614 -5.557 1.00 51.91 217 GLU A N 1
ATOM 1783 C CA . GLU A 1 217 ? 12.944 -20.517 -6.584 1.00 51.91 217 GLU A CA 1
ATOM 1784 C C . GLU A 1 217 ? 12.315 -21.755 -5.945 1.00 51.91 217 GLU A C 1
ATOM 1786 O O . GLU A 1 217 ? 12.898 -22.385 -5.069 1.00 51.91 217 GLU A O 1
ATOM 1791 N N . CYS A 1 218 ? 11.074 -22.029 -6.325 1.00 59.50 218 CYS A N 1
ATOM 1792 C CA . CYS A 1 218 ? 10.187 -22.915 -5.593 1.00 59.50 218 CYS A CA 1
ATOM 1793 C C . CYS A 1 218 ? 9.409 -23.748 -6.602 1.00 59.50 218 CYS A C 1
ATOM 1795 O O . CYS A 1 218 ? 8.191 -23.791 -6.583 1.00 59.50 218 CYS A O 1
ATOM 1797 N N . ASP A 1 219 ? 10.119 -24.336 -7.549 1.00 61.31 219 ASP A N 1
ATOM 1798 C CA . ASP A 1 219 ? 9.531 -25.338 -8.415 1.00 61.31 219 ASP A CA 1
ATOM 1799 C C . ASP A 1 219 ? 10.245 -26.644 -8.096 1.00 61.31 219 ASP A C 1
ATOM 1801 O O . ASP A 1 219 ? 11.469 -26.690 -7.965 1.00 61.31 219 ASP A O 1
ATOM 1805 N N . ASP A 1 220 ? 9.458 -27.692 -7.901 1.00 67.00 220 ASP A N 1
ATOM 1806 C CA . ASP A 1 220 ? 9.986 -29.041 -7.808 1.00 67.00 220 ASP A CA 1
ATOM 1807 C C . ASP A 1 220 ? 10.665 -29.403 -9.134 1.00 67.00 220 ASP A C 1
ATOM 1809 O O . ASP A 1 220 ? 10.096 -29.209 -10.209 1.00 67.00 220 ASP A O 1
ATOM 1813 N N . LEU A 1 221 ? 11.885 -29.930 -9.064 1.00 75.19 221 LEU A N 1
ATOM 1814 C CA . LEU A 1 221 ? 12.658 -30.365 -10.230 1.00 75.19 221 LEU A CA 1
ATOM 1815 C C . LEU A 1 221 ? 12.260 -31.771 -10.695 1.00 75.19 221 LEU A C 1
ATOM 1817 O O . LEU A 1 221 ? 12.753 -32.248 -11.717 1.00 75.19 221 LEU A O 1
ATOM 1821 N N .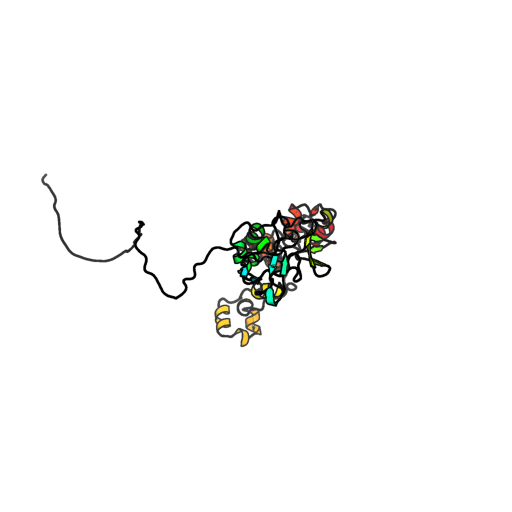 ASN A 1 222 ? 11.378 -32.434 -9.944 1.00 84.56 222 ASN A N 1
ATOM 1822 C CA . ASN A 1 222 ? 10.884 -33.765 -10.242 1.00 84.56 222 ASN A CA 1
ATOM 1823 C C . ASN A 1 222 ? 9.359 -33.844 -10.069 1.00 84.56 222 ASN A C 1
ATOM 1825 O O . ASN A 1 222 ? 8.811 -33.407 -9.056 1.00 84.56 222 ASN A O 1
ATOM 1829 N N . ASP A 1 223 ? 8.676 -34.449 -11.041 1.00 85.50 223 ASP A N 1
ATOM 1830 C CA . ASP A 1 223 ? 7.217 -34.601 -11.040 1.00 85.50 223 ASP A CA 1
ATOM 1831 C C . ASP A 1 223 ? 6.708 -35.427 -9.836 1.00 85.50 223 ASP A C 1
ATOM 1833 O O . ASP A 1 223 ? 5.581 -35.229 -9.366 1.00 85.50 223 ASP A O 1
ATOM 1837 N N . ASP A 1 224 ? 7.559 -36.297 -9.277 1.00 88.62 224 ASP A N 1
ATOM 1838 C CA . ASP A 1 224 ? 7.243 -37.159 -8.133 1.00 88.62 224 ASP A CA 1
ATOM 1839 C C . ASP A 1 224 ? 7.454 -36.489 -6.767 1.00 88.62 224 ASP A C 1
ATOM 1841 O O . ASP A 1 224 ? 7.070 -37.051 -5.733 1.00 88.62 224 ASP A O 1
ATOM 1845 N N . CYS A 1 225 ? 7.988 -35.264 -6.724 1.00 82.06 225 CYS A N 1
ATOM 1846 C CA . CYS A 1 225 ? 8.284 -34.539 -5.484 1.00 82.06 225 CYS A CA 1
ATOM 1847 C C . CYS A 1 225 ? 7.093 -34.484 -4.515 1.00 82.06 225 CYS A C 1
ATOM 1849 O O . CYS A 1 225 ? 7.245 -34.669 -3.303 1.00 82.06 225 CYS A O 1
ATOM 1851 N N . ARG A 1 226 ? 5.871 -34.347 -5.045 1.00 71.06 226 ARG A N 1
ATOM 1852 C CA . ARG A 1 226 ? 4.636 -34.344 -4.248 1.00 71.06 226 ARG A CA 1
ATOM 1853 C C . ARG A 1 226 ? 4.368 -35.684 -3.561 1.00 71.06 226 ARG A C 1
ATOM 1855 O O . ARG A 1 226 ? 3.792 -35.720 -2.471 1.00 71.06 226 ARG A O 1
ATOM 1862 N N . GLN A 1 227 ? 4.707 -36.791 -4.213 1.00 78.62 227 GLN A N 1
ATOM 1863 C CA . GLN A 1 227 ? 4.507 -38.135 -3.681 1.00 78.62 227 GLN A CA 1
ATOM 1864 C C . GLN A 1 227 ? 5.601 -38.495 -2.677 1.00 78.62 227 GLN A C 1
ATOM 1866 O O . GLN A 1 227 ? 5.288 -39.026 -1.611 1.00 78.62 227 GLN A O 1
ATOM 1871 N N . TRP A 1 228 ? 6.849 -38.123 -2.954 1.00 91.12 228 TRP A N 1
ATOM 1872 C CA . TRP A 1 228 ? 7.964 -38.324 -2.032 1.00 91.12 228 TRP A CA 1
ATOM 1873 C C . TRP A 1 228 ? 7.814 -37.518 -0.741 1.00 91.12 228 TRP A C 1
ATOM 1875 O O . TRP A 1 228 ? 8.014 -38.048 0.354 1.00 91.12 228 TRP A O 1
ATOM 1885 N N . ALA A 1 229 ? 7.335 -36.276 -0.830 1.00 72.19 229 ALA A N 1
ATOM 1886 C CA . ALA A 1 229 ? 7.003 -35.485 0.351 1.00 72.19 229 ALA A CA 1
ATOM 1887 C C . ALA A 1 229 ? 5.915 -36.152 1.217 1.00 72.19 229 ALA A C 1
ATOM 1889 O O . ALA A 1 229 ? 6.056 -36.222 2.437 1.00 72.19 229 ALA A O 1
ATOM 1890 N N . LYS A 1 230 ? 4.868 -36.737 0.607 1.00 68.12 230 LYS A N 1
ATOM 1891 C CA . LYS A 1 230 ? 3.825 -37.498 1.333 1.00 68.12 230 LYS A CA 1
ATOM 1892 C C . LYS A 1 230 ? 4.355 -38.755 2.020 1.00 68.12 230 LYS A C 1
ATOM 1894 O O . LYS A 1 230 ? 3.788 -39.186 3.019 1.00 68.12 230 LYS A O 1
ATOM 1899 N N . GLN A 1 231 ? 5.409 -39.347 1.474 1.00 90.56 231 GLN A N 1
ATOM 1900 C CA . GLN A 1 231 ? 6.077 -40.519 2.034 1.00 90.56 231 GLN A CA 1
ATOM 1901 C C . GLN A 1 231 ? 7.098 -40.154 3.129 1.00 90.56 231 GLN A C 1
ATOM 1903 O O . GLN A 1 231 ? 7.729 -41.046 3.691 1.00 90.56 231 GLN A O 1
ATOM 1908 N N . GLY A 1 232 ? 7.249 -38.865 3.458 1.00 84.44 232 GLY A N 1
ATOM 1909 C CA . GLY A 1 232 ? 8.126 -38.385 4.529 1.00 84.44 232 GLY A CA 1
ATOM 1910 C C . GLY A 1 232 ? 9.591 -38.230 4.123 1.00 84.44 232 GLY A C 1
ATOM 1911 O O . GLY A 1 232 ? 10.461 -38.144 4.993 1.00 84.44 232 GLY A O 1
ATOM 1912 N N . LEU A 1 233 ? 9.896 -38.193 2.820 1.00 88.44 233 LEU A N 1
ATOM 1913 C CA . LEU A 1 233 ? 11.284 -38.079 2.367 1.00 88.44 233 LEU A CA 1
ATOM 1914 C C . LEU A 1 233 ? 11.920 -36.735 2.738 1.00 88.44 233 LEU A C 1
ATOM 1916 O O . LEU A 1 233 ? 13.109 -36.712 3.012 1.00 88.44 233 LEU A O 1
ATOM 1920 N N . CYS A 1 234 ? 11.150 -35.653 2.883 1.00 77.25 234 CYS A N 1
ATOM 1921 C CA . CYS A 1 234 ? 11.696 -34.360 3.317 1.00 77.25 234 CYS A CA 1
ATOM 1922 C C . CYS A 1 234 ? 12.340 -34.409 4.722 1.00 77.25 234 CYS A C 1
ATOM 1924 O O . CYS A 1 234 ? 13.201 -33.593 5.037 1.00 77.25 234 CYS A O 1
ATOM 1926 N N . GLN A 1 235 ? 11.915 -35.335 5.594 1.00 84.69 235 GLN A N 1
ATOM 1927 C CA . GLN A 1 235 ? 12.515 -35.545 6.921 1.00 84.69 235 GLN A CA 1
ATOM 1928 C C . GLN A 1 235 ? 13.588 -36.633 6.903 1.00 84.69 235 GLN A C 1
ATOM 1930 O O . GLN A 1 235 ? 14.498 -36.612 7.728 1.00 84.69 235 GLN A O 1
ATOM 1935 N N . LYS A 1 236 ? 13.446 -37.598 5.993 1.00 89.19 236 LYS A N 1
ATOM 1936 C CA . LYS A 1 236 ? 14.337 -38.750 5.875 1.00 89.19 236 LYS A CA 1
ATOM 1937 C C . LYS A 1 236 ? 15.630 -38.412 5.130 1.00 89.19 236 LYS A C 1
ATOM 1939 O O . LYS A 1 236 ? 16.669 -38.939 5.506 1.00 89.19 236 LYS A O 1
ATOM 1944 N N . ASP A 1 237 ? 15.547 -37.551 4.120 1.00 85.06 237 ASP A N 1
ATOM 1945 C CA . ASP A 1 237 ? 16.668 -37.110 3.290 1.00 85.06 237 ASP A CA 1
ATOM 1946 C C . ASP A 1 237 ? 16.560 -35.609 2.961 1.00 85.06 237 ASP A C 1
ATOM 1948 O O . ASP A 1 237 ? 16.144 -35.211 1.872 1.00 85.06 237 ASP A O 1
ATOM 1952 N N . PRO A 1 238 ? 16.831 -34.742 3.946 1.00 75.38 238 PRO A N 1
ATOM 1953 C CA . PRO A 1 238 ? 16.593 -33.316 3.806 1.00 75.38 238 PRO A CA 1
ATOM 1954 C C . PRO A 1 238 ? 17.531 -32.645 2.797 1.00 75.38 238 PRO A C 1
ATOM 1956 O O . PRO A 1 238 ? 17.120 -31.685 2.164 1.00 75.38 238 PRO A O 1
ATOM 1959 N N . GLU A 1 239 ? 18.779 -33.083 2.635 1.00 77.19 239 GLU A N 1
ATOM 1960 C CA . GLU A 1 239 ? 19.715 -32.399 1.730 1.00 77.19 239 GLU A CA 1
ATOM 1961 C C . GLU A 1 239 ? 19.305 -32.594 0.265 1.00 77.19 239 GLU A C 1
ATOM 1963 O O . GLU A 1 239 ? 19.101 -31.607 -0.444 1.00 77.19 239 GLU A O 1
ATOM 1968 N N . GLU A 1 240 ? 19.045 -33.837 -0.147 1.00 80.88 240 GLU A N 1
ATOM 1969 C CA . GLU A 1 240 ? 18.637 -34.161 -1.518 1.00 80.88 240 GLU A CA 1
ATOM 1970 C C . GLU A 1 240 ? 17.227 -33.637 -1.833 1.00 80.88 240 GLU A C 1
ATOM 1972 O O . GLU A 1 240 ? 16.976 -33.030 -2.879 1.00 80.88 240 GLU A O 1
ATOM 1977 N N . MET A 1 241 ? 16.290 -33.791 -0.894 1.00 84.81 241 MET A N 1
ATOM 1978 C CA . MET A 1 241 ? 14.904 -33.374 -1.107 1.00 84.81 241 MET A CA 1
ATOM 1979 C C . MET A 1 241 ? 14.717 -31.855 -1.106 1.00 84.81 241 MET A C 1
ATOM 1981 O O . MET A 1 241 ? 13.787 -31.365 -1.738 1.00 84.81 241 MET A O 1
ATOM 1985 N N . HIS A 1 242 ? 15.557 -31.081 -0.420 1.00 80.94 242 HIS A N 1
ATOM 1986 C CA . HIS A 1 242 ? 15.458 -29.618 -0.457 1.00 80.94 242 HIS A CA 1
ATOM 1987 C C . HIS A 1 242 ? 16.091 -29.014 -1.712 1.00 80.94 242 HIS A C 1
ATOM 1989 O O . HIS A 1 242 ? 15.676 -27.935 -2.128 1.00 80.94 242 HIS A O 1
ATOM 1995 N N . GLU A 1 243 ? 17.063 -29.702 -2.309 1.00 74.06 243 GLU A N 1
ATOM 1996 C CA . GLU A 1 243 ? 17.682 -29.315 -3.576 1.00 74.06 243 GLU A CA 1
ATOM 1997 C C . GLU A 1 243 ? 16.784 -29.672 -4.771 1.00 74.06 243 GLU A C 1
ATOM 1999 O O . GLU A 1 243 ? 16.578 -28.849 -5.662 1.00 74.06 243 GLU A O 1
ATOM 2004 N N . MET A 1 244 ? 16.188 -30.868 -4.762 1.00 76.25 244 MET A N 1
ATOM 2005 C CA . MET A 1 244 ? 15.353 -31.367 -5.861 1.00 76.25 244 MET A CA 1
ATOM 2006 C C . MET A 1 244 ? 13.874 -30.992 -5.730 1.00 76.25 244 MET A C 1
ATOM 2008 O O . MET A 1 244 ? 13.211 -30.743 -6.735 1.00 76.25 244 MET A O 1
ATOM 2012 N N . CYS A 1 245 ? 13.344 -30.943 -4.510 1.00 81.62 245 CYS A N 1
ATOM 2013 C CA . CYS A 1 245 ? 11.933 -30.675 -4.232 1.00 81.62 245 CYS A CA 1
ATOM 2014 C C . CYS A 1 245 ? 11.741 -29.463 -3.299 1.00 81.62 245 CYS A C 1
ATOM 2016 O O . CYS A 1 245 ? 11.055 -29.565 -2.272 1.00 81.62 245 CYS A O 1
ATOM 2018 N N . PRO A 1 246 ? 12.344 -28.295 -3.605 1.00 75.44 246 PRO A N 1
ATOM 2019 C CA . PRO A 1 246 ? 12.291 -27.126 -2.730 1.00 75.44 246 PRO A CA 1
ATOM 2020 C C . PRO A 1 246 ? 10.856 -26.630 -2.509 1.00 75.44 246 PRO A C 1
ATOM 2022 O O . PRO A 1 246 ? 10.570 -26.055 -1.456 1.00 75.44 246 PRO A O 1
ATOM 2025 N N . TRP A 1 247 ? 9.936 -26.891 -3.448 1.00 70.94 247 TRP A N 1
ATOM 2026 C CA . TRP A 1 247 ? 8.516 -26.585 -3.286 1.00 70.94 247 TRP A CA 1
ATOM 2027 C C . TRP A 1 247 ? 7.816 -27.613 -2.405 1.00 70.94 247 TRP A C 1
ATOM 2029 O O . TRP A 1 247 ? 7.297 -27.250 -1.353 1.00 70.94 247 TRP A O 1
ATOM 2039 N N . SER A 1 248 ? 7.842 -28.894 -2.775 1.00 77.00 248 SER A N 1
ATOM 2040 C CA . SER A 1 248 ? 7.169 -29.966 -2.031 1.00 77.00 248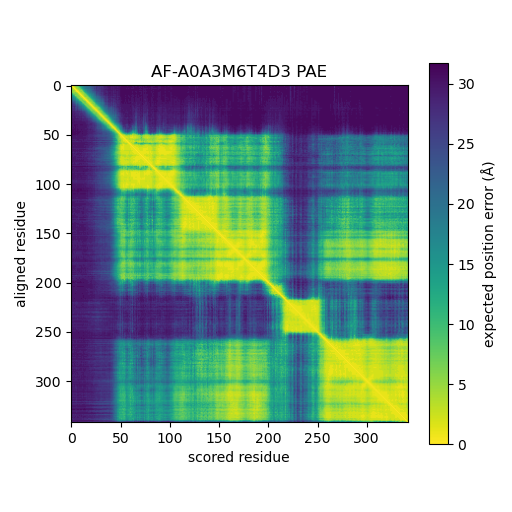 SER A CA 1
ATOM 2041 C C . SER A 1 248 ? 7.722 -30.161 -0.614 1.00 77.00 248 SER A C 1
ATOM 2043 O O . SER A 1 248 ? 7.006 -30.685 0.240 1.00 77.00 248 SER A O 1
ATOM 2045 N N . CYS A 1 249 ? 8.950 -29.706 -0.337 1.00 75.44 249 CYS A N 1
ATOM 2046 C CA . CYS A 1 249 ? 9.561 -29.709 0.996 1.00 75.44 249 CYS A CA 1
ATOM 2047 C C . CYS A 1 249 ? 9.670 -28.322 1.666 1.00 75.44 249 CYS A C 1
ATOM 2049 O O . CYS A 1 249 ? 10.178 -28.229 2.786 1.00 75.44 249 CYS A O 1
ATOM 2051 N N . HIS A 1 250 ? 9.160 -27.258 1.033 1.00 63.41 250 HIS A N 1
ATOM 2052 C CA . HIS A 1 250 ? 9.042 -25.889 1.567 1.00 63.41 250 HIS A CA 1
ATOM 2053 C C . HIS A 1 250 ? 10.376 -25.168 1.943 1.00 63.41 250 HIS A C 1
ATOM 2055 O O . HIS A 1 250 ? 10.531 -24.728 3.087 1.00 63.41 250 HIS A O 1
ATOM 2061 N N . LYS A 1 251 ? 11.358 -25.011 1.029 1.00 66.44 251 LYS A N 1
ATOM 2062 C CA . LYS A 1 251 ? 12.743 -24.536 1.340 1.00 66.44 251 LYS A CA 1
ATOM 2063 C C . LYS A 1 251 ? 13.373 -23.430 0.464 1.00 66.44 251 LYS A C 1
ATOM 2065 O O . LYS A 1 251 ? 14.591 -23.302 0.409 1.00 66.44 251 LYS A O 1
ATOM 2070 N N . CYS A 1 252 ? 12.584 -22.590 -0.183 1.00 62.72 252 CYS A N 1
ATOM 2071 C CA . CYS A 1 252 ? 13.047 -21.718 -1.277 1.00 62.72 252 CYS A CA 1
ATOM 2072 C C . CYS A 1 252 ? 13.995 -20.551 -0.858 1.00 62.72 252 CYS A C 1
ATOM 2074 O O . CYS A 1 252 ? 13.902 -20.033 0.259 1.00 62.72 252 CYS A O 1
ATOM 2076 N N . ALA A 1 253 ? 14.965 -20.209 -1.734 1.00 49.22 253 ALA A N 1
ATOM 2077 C CA . ALA A 1 253 ? 16.247 -19.523 -1.443 1.00 49.22 253 ALA A CA 1
ATOM 2078 C C . ALA A 1 253 ? 16.229 -17.964 -1.369 1.00 49.22 253 ALA A C 1
ATOM 2080 O O . ALA A 1 253 ? 15.323 -17.310 -1.876 1.00 49.22 253 ALA A O 1
ATOM 2081 N N . PRO A 1 254 ? 17.256 -17.308 -0.773 1.00 50.09 254 PRO A N 1
ATOM 2082 C CA . PRO A 1 254 ? 17.313 -15.845 -0.631 1.00 50.09 254 PRO A CA 1
ATOM 2083 C C . PRO A 1 254 ? 17.837 -15.085 -1.874 1.00 50.09 254 PRO A C 1
ATOM 2085 O O . PRO A 1 254 ? 18.823 -15.464 -2.502 1.00 50.09 254 PRO A O 1
ATOM 2088 N N . MET A 1 255 ? 17.254 -13.905 -2.136 1.00 49.19 255 MET A N 1
ATOM 2089 C CA . MET A 1 255 ? 17.420 -13.006 -3.305 1.00 49.19 255 MET A CA 1
ATOM 2090 C C . MET A 1 255 ? 18.839 -12.695 -3.838 1.00 49.19 255 MET A C 1
ATOM 2092 O O . MET A 1 255 ? 18.968 -12.136 -4.926 1.00 49.19 255 MET A O 1
ATOM 2096 N N . LYS A 1 256 ? 19.916 -12.955 -3.089 1.00 49.38 256 LYS A N 1
ATOM 2097 C CA . LYS A 1 256 ? 21.285 -12.535 -3.460 1.00 49.38 256 LYS A CA 1
ATOM 2098 C C . LYS A 1 256 ? 21.985 -13.465 -4.455 1.00 49.38 256 LYS A C 1
ATOM 2100 O O . LYS A 1 256 ? 23.018 -13.076 -4.989 1.00 49.38 256 LYS A O 1
ATOM 2105 N N . LEU A 1 257 ? 21.451 -14.661 -4.688 1.00 51.91 257 LEU A N 1
ATOM 2106 C CA . LEU A 1 257 ? 22.121 -15.714 -5.462 1.00 51.91 257 LEU A CA 1
ATOM 2107 C C . LEU A 1 257 ? 21.655 -15.806 -6.922 1.00 51.91 257 LEU A C 1
ATOM 2109 O O . LEU A 1 257 ? 22.139 -16.648 -7.668 1.00 51.91 257 LEU A O 1
ATOM 2113 N N . VAL A 1 258 ? 20.736 -14.936 -7.344 1.00 60.81 258 VAL A N 1
ATOM 2114 C CA . VAL A 1 258 ? 20.028 -15.080 -8.615 1.00 60.81 258 VAL A CA 1
ATOM 2115 C C . VAL A 1 258 ? 20.392 -13.954 -9.587 1.00 60.81 258 VAL A C 1
ATOM 2117 O O . VAL A 1 258 ? 20.176 -12.776 -9.298 1.00 60.81 258 VAL A O 1
ATOM 2120 N N . GLU A 1 259 ? 20.945 -14.307 -10.754 1.00 74.56 259 GLU A N 1
ATOM 2121 C CA . GLU A 1 259 ? 21.374 -13.330 -11.765 1.00 74.56 259 GLU A CA 1
ATOM 2122 C C . GLU A 1 259 ? 20.189 -12.501 -12.291 1.00 74.56 259 GLU A C 1
ATOM 2124 O O . GLU A 1 259 ? 19.139 -13.030 -12.674 1.00 74.56 259 GLU A O 1
ATOM 2129 N N . LYS A 1 260 ? 20.337 -11.170 -12.319 1.00 81.94 260 LYS A N 1
ATOM 2130 C CA . LYS A 1 260 ? 19.270 -10.283 -12.796 1.00 81.94 260 LYS A CA 1
ATOM 2131 C C . LYS A 1 260 ? 19.078 -10.454 -14.306 1.00 81.94 260 LYS A C 1
ATOM 2133 O O . LYS A 1 260 ? 20.032 -10.358 -15.066 1.00 81.94 260 LYS A O 1
ATOM 2138 N N . THR A 1 261 ? 17.830 -10.613 -14.739 1.00 85.75 261 THR A N 1
ATOM 2139 C CA . THR A 1 261 ? 17.440 -10.667 -16.157 1.00 85.75 261 THR A CA 1
ATOM 2140 C C . THR A 1 261 ? 16.314 -9.681 -16.430 1.00 85.75 261 THR A C 1
ATOM 2142 O O . THR A 1 261 ? 15.453 -9.480 -15.577 1.00 85.75 261 THR A O 1
ATOM 2145 N N . ALA A 1 262 ? 16.315 -9.061 -17.612 1.00 90.88 262 ALA A N 1
ATOM 2146 C CA . ALA A 1 262 ? 15.217 -8.205 -18.057 1.00 90.88 262 ALA A CA 1
ATOM 2147 C C . ALA A 1 262 ? 14.001 -8.995 -18.561 1.00 90.88 262 ALA A C 1
ATOM 2149 O O . ALA A 1 262 ? 12.914 -8.433 -18.593 1.00 90.88 262 ALA A O 1
ATOM 2150 N N . ARG A 1 263 ? 14.180 -10.260 -18.962 1.00 88.88 263 ARG A N 1
ATOM 2151 C CA . ARG A 1 263 ? 13.110 -11.109 -19.506 1.00 88.88 263 ARG A CA 1
ATOM 2152 C C . ARG A 1 263 ? 12.363 -11.845 -18.407 1.00 88.88 263 ARG A C 1
ATOM 2154 O O . ARG A 1 263 ? 12.915 -12.110 -17.339 1.00 88.88 263 ARG A O 1
ATOM 2161 N N . ASP A 1 264 ? 11.138 -12.248 -18.711 1.00 85.94 264 ASP A N 1
ATOM 2162 C CA . ASP A 1 264 ? 10.396 -13.149 -17.837 1.00 85.94 264 ASP A CA 1
ATOM 2163 C C . ASP A 1 264 ? 11.020 -14.546 -17.832 1.00 85.94 264 ASP A C 1
ATOM 2165 O O . ASP A 1 264 ? 11.189 -15.182 -18.873 1.00 85.94 264 ASP A O 1
ATOM 2169 N N . ARG A 1 265 ? 11.298 -15.054 -16.635 1.00 81.12 265 ARG A N 1
ATOM 2170 C CA . ARG A 1 265 ? 11.680 -16.450 -16.399 1.00 81.12 265 ARG A CA 1
ATOM 2171 C C . ARG A 1 265 ? 10.474 -17.376 -16.456 1.00 81.12 265 ARG A C 1
ATOM 2173 O O . ARG A 1 265 ? 10.592 -18.519 -16.877 1.00 81.12 265 ARG A O 1
ATOM 2180 N N . MET A 1 266 ? 9.298 -16.855 -16.092 1.00 78.69 266 MET A N 1
ATOM 2181 C CA . MET A 1 266 ? 8.046 -17.614 -16.043 1.00 78.69 266 MET A CA 1
ATOM 2182 C C . MET A 1 266 ? 6.951 -16.984 -16.921 1.00 78.69 266 MET A C 1
ATOM 2184 O O . MET A 1 266 ? 5.890 -16.635 -16.405 1.00 78.69 266 MET A O 1
ATOM 2188 N N . PRO A 1 267 ? 7.121 -16.852 -18.254 1.00 80.25 267 PRO A N 1
ATOM 2189 C CA . PRO A 1 267 ? 6.221 -16.046 -19.091 1.00 80.25 267 PRO A CA 1
ATOM 2190 C C . PRO A 1 267 ? 4.730 -16.406 -18.976 1.00 80.25 267 PRO A C 1
ATOM 2192 O O . PRO A 1 267 ? 3.858 -15.542 -19.060 1.00 80.25 267 PRO A O 1
ATOM 2195 N N . ARG A 1 268 ? 4.403 -17.694 -18.775 1.00 79.06 268 ARG A N 1
ATOM 2196 C CA . ARG A 1 268 ? 3.015 -18.141 -18.561 1.00 79.06 268 ARG A CA 1
ATOM 2197 C C . ARG A 1 268 ? 2.455 -17.667 -17.215 1.00 79.06 268 ARG A C 1
ATOM 2199 O O . ARG A 1 268 ? 1.352 -17.124 -17.202 1.00 79.06 268 ARG A O 1
ATOM 2206 N N . GLY A 1 269 ? 3.212 -17.845 -16.131 1.00 77.56 269 GLY A N 1
ATOM 2207 C CA . GLY A 1 269 ? 2.839 -17.407 -14.783 1.00 77.56 269 GLY A CA 1
ATOM 2208 C C . GLY A 1 269 ? 2.773 -15.887 -14.681 1.00 77.56 269 GLY A C 1
ATOM 2209 O O . GLY A 1 269 ? 1.742 -15.344 -14.288 1.00 77.56 269 GLY A O 1
ATOM 2210 N N . CYS A 1 270 ? 3.805 -15.197 -15.174 1.00 84.31 270 CYS A N 1
ATOM 2211 C CA . CYS A 1 270 ? 3.915 -13.741 -15.152 1.00 84.31 270 CYS A CA 1
ATOM 2212 C C . CYS A 1 270 ? 2.688 -13.055 -15.761 1.00 84.31 270 CYS A C 1
ATOM 2214 O O . CYS A 1 270 ? 2.107 -12.177 -15.128 1.00 84.31 270 CYS A O 1
ATOM 2216 N N . ARG A 1 271 ? 2.188 -13.513 -16.919 1.00 87.25 271 ARG A N 1
ATOM 2217 C CA . ARG A 1 271 ? 0.952 -12.967 -17.518 1.00 87.25 271 ARG A CA 1
ATOM 2218 C C . ARG A 1 271 ? -0.259 -13.028 -16.589 1.00 87.25 271 ARG A C 1
ATOM 2220 O O . ARG A 1 271 ? -1.112 -12.143 -16.629 1.00 87.25 271 ARG A O 1
ATOM 2227 N N . SER A 1 272 ? -0.378 -14.083 -15.789 1.00 79.31 272 SER A N 1
ATOM 2228 C CA . SER A 1 272 ? -1.460 -14.193 -14.813 1.00 79.31 272 SER A CA 1
ATOM 2229 C C . SER A 1 272 ? -1.204 -13.291 -13.612 1.00 79.31 272 SER A C 1
ATOM 2231 O O . SER A 1 272 ? -2.072 -12.504 -13.246 1.00 79.31 272 SER A O 1
ATOM 2233 N N . TRP A 1 273 ? 0.002 -13.351 -13.058 1.00 79.44 273 TRP A N 1
ATOM 2234 C CA . TRP A 1 273 ? 0.377 -12.626 -11.850 1.00 79.44 273 TRP A CA 1
ATOM 2235 C C . TRP A 1 273 ? 0.326 -11.104 -12.018 1.00 79.44 273 TRP A C 1
ATOM 2237 O O . TRP A 1 273 ? -0.187 -10.374 -11.172 1.00 79.44 273 TRP A O 1
ATOM 2247 N N . VAL A 1 274 ? 0.736 -10.593 -13.180 1.00 83.56 274 VAL A N 1
ATOM 2248 C CA . VAL A 1 274 ? 0.605 -9.162 -13.491 1.00 83.56 274 VAL A CA 1
ATOM 2249 C C . VAL A 1 274 ? -0.856 -8.713 -13.496 1.00 83.56 274 VAL A C 1
ATOM 2251 O O . VAL A 1 274 ? -1.166 -7.652 -12.955 1.00 83.56 274 VAL A O 1
ATOM 2254 N N . ARG A 1 275 ? -1.781 -9.526 -14.028 1.00 77.75 275 ARG A N 1
ATOM 2255 C CA . ARG A 1 275 ? -3.224 -9.214 -13.986 1.00 77.75 275 ARG A CA 1
ATOM 2256 C C . ARG A 1 275 ? -3.779 -9.211 -12.561 1.00 77.75 275 ARG A C 1
ATOM 2258 O O . ARG A 1 275 ? -4.701 -8.448 -12.283 1.00 77.75 275 ARG A O 1
ATOM 2265 N N . ASN A 1 276 ? -3.184 -10.001 -11.673 1.00 64.00 276 ASN A N 1
ATOM 2266 C CA . ASN A 1 276 ? -3.529 -10.068 -10.255 1.00 64.00 276 ASN A CA 1
ATOM 2267 C C . ASN A 1 276 ? -2.822 -8.991 -9.409 1.00 64.00 276 ASN A C 1
ATOM 2269 O O . ASN A 1 276 ? -3.045 -8.909 -8.205 1.00 64.00 276 ASN A O 1
ATOM 2273 N N . GLY A 1 277 ? -2.014 -8.121 -10.025 1.00 70.31 277 GLY A N 1
ATOM 2274 C CA . GLY A 1 277 ? -1.324 -7.025 -9.340 1.00 70.31 277 GLY A CA 1
ATOM 2275 C C . GLY A 1 277 ? -0.073 -7.447 -8.571 1.00 70.31 277 GLY A C 1
ATOM 2276 O O . GLY A 1 277 ? 0.442 -6.665 -7.769 1.00 70.31 277 GLY A O 1
ATOM 2277 N N . ASP A 1 278 ? 0.458 -8.640 -8.834 1.00 75.25 278 ASP A N 1
ATOM 2278 C CA . ASP A 1 278 ? 1.598 -9.191 -8.101 1.00 75.25 278 ASP A CA 1
ATOM 2279 C C . ASP A 1 278 ? 2.871 -8.362 -8.275 1.00 75.25 278 ASP A C 1
ATOM 2281 O O . ASP A 1 278 ? 3.695 -8.320 -7.367 1.00 75.25 278 ASP A O 1
ATOM 2285 N N . CYS A 1 279 ? 3.025 -7.622 -9.382 1.00 80.62 279 CYS A N 1
ATOM 2286 C CA . CYS A 1 279 ? 4.140 -6.679 -9.542 1.00 80.62 279 CYS A CA 1
ATOM 2287 C C . CYS A 1 279 ? 4.224 -5.687 -8.375 1.00 80.62 279 CYS A C 1
ATOM 2289 O O . CYS A 1 279 ? 5.303 -5.223 -8.034 1.00 80.62 279 CYS A O 1
ATOM 2291 N N . TYR A 1 280 ? 3.093 -5.352 -7.757 1.00 74.44 280 TYR A N 1
ATOM 2292 C CA . TYR A 1 280 ? 3.040 -4.440 -6.626 1.00 74.44 280 TYR A CA 1
ATOM 2293 C C . TYR A 1 280 ? 3.093 -5.175 -5.278 1.00 74.44 280 TYR A C 1
ATOM 2295 O O . TYR A 1 280 ? 3.781 -4.726 -4.363 1.00 74.44 280 TYR A O 1
ATOM 2303 N N . LEU A 1 281 ? 2.384 -6.297 -5.155 1.00 62.41 281 LEU A N 1
ATOM 2304 C CA . LEU A 1 281 ? 2.259 -7.036 -3.894 1.00 62.41 281 LEU A CA 1
ATOM 2305 C C . LEU A 1 281 ? 3.500 -7.885 -3.585 1.00 62.41 281 LEU A C 1
ATOM 2307 O O . LEU A 1 281 ? 3.932 -7.965 -2.438 1.00 62.41 281 LEU A O 1
ATOM 2311 N N . HIS A 1 282 ? 4.109 -8.456 -4.624 1.00 67.81 282 HIS A N 1
ATOM 2312 C CA . HIS A 1 282 ? 5.205 -9.426 -4.562 1.00 67.81 282 HIS A CA 1
ATOM 2313 C C . HIS A 1 282 ? 6.403 -8.915 -5.358 1.00 67.81 282 HIS A C 1
ATOM 2315 O O . HIS A 1 282 ? 6.975 -9.620 -6.187 1.00 67.81 282 HIS A O 1
ATOM 2321 N N . GLN A 1 283 ? 6.760 -7.648 -5.124 1.00 76.81 283 GLN A N 1
ATOM 2322 C CA . GLN A 1 283 ? 7.679 -6.899 -5.980 1.00 76.81 283 GLN A CA 1
ATOM 2323 C C . GLN A 1 283 ? 8.981 -7.632 -6.235 1.00 76.81 283 GLN A C 1
ATOM 2325 O O . GLN A 1 283 ? 9.360 -7.798 -7.382 1.00 76.81 283 GLN A O 1
ATOM 2330 N N . GLU A 1 284 ? 9.684 -8.061 -5.194 1.00 72.12 284 GLU A N 1
ATOM 2331 C CA . GLU A 1 284 ? 11.022 -8.608 -5.393 1.00 72.12 284 GLU A CA 1
ATOM 2332 C C . GLU A 1 284 ? 10.980 -10.039 -6.015 1.00 72.12 284 GLU A C 1
ATOM 2334 O O . GLU A 1 284 ? 11.827 -10.321 -6.859 1.00 72.12 284 GLU A O 1
ATOM 2339 N N . PHE A 1 285 ? 9.922 -10.854 -5.808 1.00 71.69 285 PHE A N 1
ATOM 2340 C CA . PHE A 1 285 ? 9.670 -12.083 -6.598 1.00 71.69 285 PHE A CA 1
ATOM 2341 C C . PHE A 1 285 ? 9.382 -11.760 -8.068 1.00 71.69 285 PHE A C 1
ATOM 2343 O O . PHE A 1 285 ? 9.947 -12.361 -8.982 1.00 71.69 285 PHE A O 1
ATOM 2350 N N . MET A 1 286 ? 8.521 -10.777 -8.316 1.00 82.44 286 MET A N 1
ATOM 2351 C CA . MET A 1 286 ? 8.160 -10.373 -9.672 1.00 82.44 286 MET A CA 1
ATOM 2352 C C . MET A 1 286 ? 9.322 -9.691 -10.394 1.00 82.44 286 MET A C 1
ATOM 2354 O O . MET A 1 286 ? 9.481 -9.849 -11.596 1.00 82.44 286 MET A O 1
ATOM 2358 N N . LEU A 1 287 ? 10.197 -8.992 -9.678 1.00 85.94 287 LEU A N 1
ATOM 2359 C CA . LEU A 1 287 ? 11.446 -8.477 -10.223 1.00 85.94 287 LEU A CA 1
ATOM 2360 C C . LEU A 1 287 ? 12.471 -9.590 -10.455 1.00 85.94 287 LEU A C 1
ATOM 2362 O O . LEU A 1 287 ? 13.371 -9.429 -11.269 1.00 85.94 287 LEU A O 1
ATOM 2366 N N . GLN A 1 288 ? 12.396 -10.712 -9.757 1.00 81.81 288 GLN A N 1
ATOM 2367 C CA . GLN A 1 288 ? 13.277 -11.844 -10.028 1.00 81.81 288 GLN A CA 1
ATOM 2368 C C . GLN A 1 288 ? 12.806 -12.632 -11.256 1.00 81.81 288 GLN A C 1
ATOM 2370 O O . GLN A 1 288 ? 13.625 -13.007 -12.093 1.00 81.81 288 GLN A O 1
ATOM 2375 N N . ASN A 1 289 ? 11.492 -12.827 -11.392 1.00 78.94 289 ASN A N 1
ATOM 2376 C CA . ASN A 1 289 ? 10.923 -13.785 -12.341 1.00 78.94 289 ASN A CA 1
ATOM 2377 C C . ASN A 1 289 ? 10.155 -13.163 -13.511 1.00 78.94 289 ASN A C 1
ATOM 2379 O O . ASN A 1 289 ? 9.963 -13.835 -14.522 1.00 78.94 289 ASN A O 1
ATOM 2383 N N . CYS A 1 290 ? 9.719 -11.909 -13.395 1.00 89.06 290 CYS A N 1
ATOM 2384 C CA . CYS A 1 290 ? 8.696 -11.310 -14.255 1.00 89.06 290 CYS A CA 1
ATOM 2385 C C . CYS A 1 290 ? 8.970 -9.840 -14.634 1.00 89.06 290 CYS A C 1
ATOM 2387 O O . CYS A 1 290 ? 8.036 -9.038 -14.735 1.00 89.06 290 CYS A O 1
ATOM 2389 N N . ARG A 1 291 ? 10.242 -9.438 -14.796 1.00 92.56 291 ARG A N 1
ATOM 2390 C CA . ARG A 1 291 ? 10.590 -8.026 -15.062 1.00 92.56 291 ARG A CA 1
ATOM 2391 C C . ARG A 1 291 ? 9.967 -7.482 -16.337 1.00 92.56 291 ARG A C 1
ATOM 2393 O O . ARG A 1 291 ? 9.543 -6.328 -16.335 1.00 92.56 291 ARG A O 1
ATOM 2400 N N . GLU A 1 292 ? 9.913 -8.281 -17.395 1.00 92.44 292 GLU A N 1
ATOM 2401 C CA . GLU A 1 292 ? 9.377 -7.864 -18.689 1.00 92.44 292 GLU A CA 1
ATOM 2402 C C . GLU A 1 292 ? 7.869 -7.655 -18.585 1.00 92.44 292 GLU A C 1
ATOM 2404 O O . GLU A 1 292 ? 7.371 -6.573 -18.899 1.00 92.44 292 GLU A O 1
ATOM 2409 N N . SER A 1 293 ? 7.150 -8.637 -18.035 1.00 92.56 293 SER A N 1
ATOM 2410 C CA . SER A 1 293 ? 5.710 -8.519 -17.797 1.00 92.56 293 SER A CA 1
ATOM 2411 C C . SER A 1 293 ? 5.364 -7.365 -16.852 1.00 92.56 293 SER A C 1
ATOM 2413 O O . SER A 1 293 ? 4.337 -6.714 -17.040 1.00 92.56 293 SER A O 1
ATOM 2415 N N . CYS A 1 294 ? 6.204 -7.073 -15.853 1.00 92.44 294 CYS A N 1
ATOM 2416 C CA . CYS A 1 294 ? 6.021 -5.923 -14.960 1.00 92.44 294 CYS A CA 1
ATOM 2417 C C . CYS A 1 294 ? 6.497 -4.587 -15.548 1.00 92.44 294 CYS A C 1
ATOM 2419 O O . CYS A 1 294 ? 6.409 -3.571 -14.863 1.00 92.44 294 CYS A O 1
ATOM 2421 N N . MET A 1 295 ? 7.002 -4.559 -16.787 1.00 94.38 295 MET A N 1
ATOM 2422 C CA . MET A 1 295 ? 7.572 -3.362 -17.422 1.00 94.38 295 MET A CA 1
ATOM 2423 C C . MET A 1 295 ? 8.700 -2.719 -16.595 1.00 94.38 295 MET A C 1
ATOM 2425 O O . MET A 1 295 ? 8.888 -1.505 -16.613 1.00 94.38 295 MET A O 1
ATOM 2429 N N . ALA A 1 296 ? 9.449 -3.543 -15.864 1.00 94.25 296 ALA A N 1
ATOM 2430 C CA . ALA A 1 296 ? 10.489 -3.137 -14.924 1.00 94.25 296 ALA A CA 1
ATOM 2431 C C . ALA A 1 296 ? 11.907 -3.391 -15.465 1.00 94.25 296 ALA A C 1
ATOM 2433 O O . ALA A 1 296 ? 12.888 -3.359 -14.720 1.00 94.25 296 ALA A O 1
ATOM 2434 N N . GLY A 1 297 ? 12.047 -3.693 -16.752 1.00 93.56 297 GLY A N 1
ATOM 2435 C CA . GLY A 1 297 ? 13.347 -3.883 -17.374 1.00 93.56 297 GLY A CA 1
ATOM 2436 C C . GLY A 1 297 ? 13.263 -4.171 -18.863 1.00 93.56 297 GLY A C 1
ATOM 2437 O O . GLY A 1 297 ? 12.232 -4.580 -19.386 1.00 93.56 297 GLY A O 1
ATOM 2438 N N . GLY A 1 298 ? 14.381 -3.957 -19.546 1.00 93.25 298 GLY A N 1
ATOM 2439 C CA . GLY A 1 298 ? 14.535 -4.228 -20.967 1.00 93.25 298 GLY A CA 1
ATOM 2440 C C . GLY A 1 298 ? 15.975 -4.026 -21.419 1.00 93.25 298 GLY A C 1
ATOM 2441 O O . GLY A 1 298 ? 16.894 -3.899 -20.607 1.00 93.25 298 GLY A O 1
ATOM 2442 N N . TYR A 1 299 ? 16.173 -3.972 -22.732 1.00 91.12 299 TYR A N 1
ATOM 2443 C CA . TYR A 1 299 ? 17.478 -3.717 -23.334 1.00 91.12 299 TYR A CA 1
ATOM 2444 C C . TYR A 1 299 ? 17.450 -2.405 -24.112 1.00 91.12 299 TYR A C 1
ATOM 2446 O O . TYR A 1 299 ? 16.524 -2.152 -24.882 1.00 91.12 299 TYR A O 1
ATOM 2454 N N . LYS A 1 300 ? 18.480 -1.578 -23.934 1.00 88.25 300 LYS A N 1
ATOM 2455 C CA . LYS A 1 300 ? 18.701 -0.353 -24.710 1.00 88.25 300 LYS A CA 1
ATOM 2456 C C . LYS A 1 300 ? 20.124 -0.381 -25.250 1.00 88.25 300 LYS A C 1
ATOM 2458 O O . LYS A 1 300 ? 21.059 -0.584 -24.484 1.00 88.25 300 LYS A O 1
ATOM 2463 N N . ASN A 1 301 ? 20.293 -0.221 -26.564 1.00 87.75 301 ASN A N 1
ATOM 2464 C CA . ASN A 1 301 ? 21.599 -0.305 -27.238 1.00 87.75 301 ASN A CA 1
ATOM 2465 C C . ASN A 1 301 ? 22.383 -1.589 -26.885 1.00 87.75 301 ASN A C 1
ATOM 2467 O O . ASN A 1 301 ? 23.585 -1.549 -26.638 1.00 87.75 301 ASN A O 1
ATOM 2471 N N . GLY A 1 302 ? 21.683 -2.724 -26.776 1.00 85.75 302 GLY A N 1
ATOM 2472 C CA . GLY A 1 302 ? 22.276 -4.011 -26.392 1.00 85.75 302 GLY A CA 1
ATOM 2473 C C . GLY A 1 302 ? 22.641 -4.151 -24.908 1.00 85.75 302 GLY A C 1
ATOM 2474 O O . GLY A 1 302 ? 23.046 -5.231 -24.490 1.00 85.75 302 GLY A O 1
ATOM 2475 N N . ARG A 1 303 ? 22.463 -3.109 -24.086 1.00 90.50 303 ARG A N 1
ATOM 2476 C CA . ARG A 1 303 ? 22.722 -3.151 -22.642 1.00 90.50 303 ARG A CA 1
ATOM 2477 C C . ARG A 1 303 ? 21.442 -3.366 -21.856 1.00 90.50 303 ARG A C 1
ATOM 2479 O O . ARG A 1 303 ? 20.423 -2.721 -22.110 1.00 90.50 303 ARG A O 1
ATOM 2486 N N . MET A 1 304 ? 21.516 -4.264 -20.881 1.00 92.25 304 MET A N 1
ATOM 2487 C CA . MET A 1 304 ? 20.427 -4.506 -19.947 1.00 92.25 304 MET A CA 1
ATOM 2488 C C . MET A 1 304 ? 20.211 -3.274 -19.068 1.00 92.25 304 MET A C 1
ATOM 2490 O O . MET A 1 304 ? 21.152 -2.722 -18.499 1.00 92.25 304 MET A O 1
ATOM 2494 N N . CYS A 1 305 ? 18.959 -2.859 -18.948 1.00 93.56 305 CYS A N 1
ATOM 2495 C CA . CYS A 1 305 ? 18.554 -1.754 -18.106 1.00 93.56 305 CYS A CA 1
ATOM 2496 C C . CYS A 1 305 ? 17.320 -2.146 -17.313 1.00 93.56 305 CYS A C 1
ATOM 2498 O O . CYS A 1 305 ? 16.320 -2.577 -17.883 1.00 93.56 305 CYS A O 1
ATOM 2500 N N . LEU A 1 306 ? 17.407 -1.994 -15.998 1.00 94.06 306 LEU A N 1
ATOM 2501 C CA . LEU A 1 306 ? 16.423 -2.509 -15.062 1.00 94.06 306 LEU A CA 1
ATOM 2502 C C . LEU A 1 306 ? 15.962 -1.402 -14.121 1.00 94.06 306 LEU A C 1
ATOM 2504 O O . LEU A 1 306 ? 16.735 -0.510 -13.756 1.00 94.06 306 LEU A O 1
ATOM 2508 N N . ASP A 1 307 ? 14.717 -1.520 -13.692 1.00 94.44 307 ASP A N 1
ATOM 2509 C CA . ASP A 1 307 ? 14.210 -0.876 -12.497 1.00 94.44 307 ASP A CA 1
ATOM 2510 C C . ASP A 1 307 ? 14.441 -1.790 -11.292 1.00 94.44 307 ASP A C 1
ATOM 2512 O O . ASP A 1 307 ? 14.286 -3.005 -11.357 1.00 94.44 307 ASP A O 1
ATOM 2516 N N . GLU A 1 308 ? 14.804 -1.207 -10.162 1.00 90.12 308 GLU A N 1
ATOM 2517 C CA . GLU A 1 308 ? 14.963 -1.907 -8.883 1.00 90.12 308 GLU A CA 1
ATOM 2518 C C . GLU A 1 308 ? 13.637 -1.995 -8.110 1.00 90.12 308 GLU A C 1
ATOM 2520 O O . GLU A 1 308 ? 13.580 -2.564 -7.025 1.00 90.12 308 GLU A O 1
ATOM 2525 N N . VAL A 1 309 ? 12.569 -1.421 -8.666 1.00 88.56 309 VAL A N 1
ATOM 2526 C CA . VAL A 1 309 ? 11.216 -1.398 -8.113 1.00 88.56 309 VAL A CA 1
ATOM 2527 C C . VAL A 1 309 ? 10.231 -1.728 -9.230 1.00 88.56 309 VAL A C 1
ATOM 2529 O O . VAL A 1 309 ? 10.242 -1.094 -10.282 1.00 88.56 309 VAL A O 1
ATOM 2532 N N . ALA A 1 310 ? 9.335 -2.683 -8.991 1.00 86.62 310 ALA A N 1
ATOM 2533 C CA . ALA A 1 310 ? 8.375 -3.125 -10.002 1.00 86.62 310 ALA A CA 1
ATOM 2534 C C . ALA A 1 310 ? 7.314 -2.065 -10.351 1.00 86.62 310 ALA A C 1
ATOM 2536 O O . ALA A 1 310 ? 6.785 -2.066 -11.455 1.00 86.62 310 ALA A O 1
ATOM 2537 N N . ASP A 1 311 ? 7.028 -1.125 -9.446 1.00 86.88 311 ASP A N 1
ATOM 2538 C CA . ASP A 1 311 ? 6.026 -0.076 -9.681 1.00 86.88 311 ASP A CA 1
ATOM 2539 C C . ASP A 1 311 ? 6.557 1.142 -10.468 1.00 86.88 311 ASP A C 1
ATOM 2541 O O . ASP A 1 311 ? 5.825 2.097 -10.737 1.00 86.88 311 ASP A O 1
ATOM 2545 N N . CYS A 1 312 ? 7.831 1.134 -10.873 1.00 92.62 312 CYS A N 1
ATOM 2546 C CA . CYS A 1 312 ? 8.469 2.263 -11.553 1.00 92.62 312 CYS A CA 1
ATOM 2547 C C . CYS A 1 312 ? 7.734 2.726 -12.818 1.00 92.62 312 CYS A C 1
ATOM 2549 O O . CYS A 1 312 ? 7.686 3.932 -13.074 1.00 92.62 312 CYS A O 1
ATOM 2551 N N . HIS A 1 313 ? 7.099 1.814 -13.559 1.00 92.00 313 HIS A N 1
ATOM 2552 C CA . HIS A 1 313 ? 6.308 2.155 -14.740 1.00 92.00 313 HIS A CA 1
ATOM 2553 C C . HIS A 1 313 ? 5.146 3.102 -14.396 1.00 92.00 313 HIS A C 1
ATOM 2555 O O . HIS A 1 313 ? 4.937 4.129 -15.051 1.00 92.00 313 HIS A O 1
ATOM 2561 N N . ASN A 1 314 ? 4.413 2.804 -13.319 1.00 89.12 314 ASN A N 1
ATOM 2562 C CA . ASN A 1 314 ? 3.308 3.642 -12.858 1.00 89.12 314 ASN A CA 1
ATOM 2563 C C . ASN A 1 314 ? 3.816 4.982 -12.326 1.00 89.12 314 ASN A C 1
ATOM 2565 O O . ASN A 1 314 ? 3.283 6.029 -12.698 1.00 89.12 314 ASN A O 1
ATOM 2569 N N . LEU A 1 315 ? 4.885 4.961 -11.528 1.00 92.00 315 LEU A N 1
ATOM 2570 C CA . LEU A 1 315 ? 5.527 6.167 -10.998 1.00 92.00 315 LEU A CA 1
ATOM 2571 C C . LEU A 1 315 ? 6.008 7.104 -12.120 1.00 92.00 315 LEU A C 1
ATOM 2573 O O . LEU A 1 315 ? 5.856 8.326 -12.033 1.00 92.00 315 LEU A O 1
ATOM 2577 N N . ALA A 1 316 ? 6.550 6.546 -13.204 1.00 93.50 316 ALA A N 1
ATOM 2578 C CA . ALA A 1 316 ? 6.960 7.301 -14.383 1.00 93.50 316 ALA A CA 1
ATOM 2579 C C . ALA A 1 316 ? 5.766 7.944 -15.102 1.00 93.50 316 ALA A C 1
ATOM 2581 O O . ALA A 1 316 ? 5.821 9.134 -15.428 1.00 93.50 316 ALA A O 1
ATOM 2582 N N . ARG A 1 317 ? 4.666 7.199 -15.285 1.00 92.88 317 ARG A N 1
ATOM 2583 C CA . ARG A 1 317 ? 3.417 7.703 -15.884 1.00 92.88 317 ARG A CA 1
ATOM 2584 C C . ARG A 1 317 ? 2.771 8.815 -15.056 1.00 92.88 317 ARG A C 1
ATOM 2586 O O . ARG A 1 317 ? 2.208 9.747 -15.619 1.00 92.88 317 ARG A O 1
ATOM 2593 N N . GLU A 1 318 ? 2.906 8.757 -13.735 1.00 91.06 318 GLU A N 1
ATOM 2594 C CA . GLU A 1 318 ? 2.485 9.825 -12.818 1.00 91.06 318 GLU A CA 1
ATOM 2595 C C . GLU A 1 318 ? 3.424 11.053 -12.843 1.00 91.06 318 GLU A C 1
ATOM 2597 O O . GLU A 1 318 ? 3.204 12.037 -12.138 1.00 91.06 318 GLU A O 1
ATOM 2602 N N . GLY A 1 319 ? 4.460 11.037 -13.688 1.00 92.31 319 GLY A N 1
ATOM 2603 C CA . GLY A 1 319 ? 5.333 12.179 -13.953 1.00 92.31 319 GLY A CA 1
ATOM 2604 C C . GLY A 1 319 ? 6.513 12.310 -12.992 1.00 92.31 319 GLY A C 1
ATOM 2605 O O . GLY A 1 319 ? 7.235 13.311 -13.052 1.00 92.31 319 GLY A O 1
ATOM 2606 N N . LEU A 1 320 ? 6.769 11.317 -12.132 1.00 93.12 320 LEU A N 1
ATOM 2607 C CA . LEU A 1 320 ? 7.821 11.421 -11.116 1.00 93.12 320 LEU A CA 1
ATOM 2608 C C . LEU A 1 320 ? 9.233 11.491 -11.697 1.00 93.12 320 LEU A C 1
ATOM 2610 O O . LEU A 1 320 ? 10.099 12.113 -11.085 1.00 93.12 320 LEU A O 1
ATOM 2614 N N . CYS A 1 321 ? 9.465 10.979 -12.908 1.00 94.25 321 CYS A N 1
ATOM 2615 C CA . CYS A 1 321 ? 10.748 11.147 -13.601 1.00 94.25 321 CYS A CA 1
ATOM 2616 C C . CYS A 1 321 ? 11.106 12.629 -13.839 1.00 94.25 321 CYS A C 1
ATOM 2618 O O . CYS A 1 321 ? 12.276 12.975 -13.969 1.00 94.25 321 CYS A O 1
ATOM 2620 N N . LYS A 1 322 ? 10.108 13.523 -13.875 1.00 93.00 322 LYS A N 1
ATOM 2621 C CA . LYS A 1 322 ? 10.291 14.974 -14.049 1.00 93.00 322 LYS A CA 1
ATOM 2622 C C . LYS A 1 322 ? 10.123 15.756 -12.740 1.00 93.00 322 LYS A C 1
ATOM 2624 O O . LYS A 1 322 ? 10.361 16.962 -12.715 1.00 93.00 322 LYS A O 1
ATOM 2629 N N . SER A 1 323 ? 9.717 15.097 -11.654 1.00 90.94 323 SER A N 1
ATOM 2630 C CA . SER A 1 323 ? 9.520 15.737 -10.352 1.00 90.94 323 SER A CA 1
ATOM 2631 C C . SER A 1 323 ? 10.868 16.103 -9.734 1.00 90.94 323 SER A C 1
ATOM 2633 O O . SER A 1 323 ? 11.684 15.225 -9.476 1.00 90.94 323 SER A O 1
ATOM 2635 N N . ARG A 1 324 ? 11.104 17.390 -9.441 1.00 89.75 324 ARG A N 1
ATOM 2636 C CA . ARG A 1 324 ? 12.340 17.837 -8.765 1.00 89.75 324 ARG A CA 1
ATOM 2637 C C . ARG A 1 324 ? 12.531 17.166 -7.405 1.00 89.75 324 ARG A C 1
ATOM 2639 O O . ARG A 1 324 ? 13.659 16.856 -7.043 1.00 89.75 324 ARG A O 1
ATOM 2646 N N . SER A 1 325 ? 11.441 16.927 -6.678 1.00 89.56 325 SER A N 1
ATOM 2647 C CA . SER A 1 325 ? 11.472 16.243 -5.388 1.00 89.56 325 SER A CA 1
ATOM 2648 C C . SER A 1 325 ? 11.818 14.762 -5.556 1.00 89.56 325 SER A C 1
ATOM 2650 O O . SER A 1 325 ? 12.665 14.271 -4.818 1.00 89.56 325 SER A O 1
ATOM 2652 N N . ALA A 1 326 ? 11.230 14.057 -6.528 1.00 90.19 326 ALA A N 1
ATOM 2653 C CA . ALA A 1 326 ? 11.410 12.607 -6.676 1.00 90.19 326 ALA A CA 1
ATOM 2654 C C . ALA A 1 326 ? 12.587 12.187 -7.579 1.00 90.19 326 ALA A C 1
ATOM 2656 O O . ALA A 1 326 ? 13.009 11.032 -7.519 1.00 90.19 326 ALA A O 1
ATOM 2657 N N . MET A 1 327 ? 13.149 13.093 -8.389 1.00 90.19 327 MET A N 1
ATOM 2658 C CA . MET A 1 327 ? 14.118 12.771 -9.448 1.00 90.19 327 MET A CA 1
ATOM 2659 C C . MET A 1 327 ? 15.326 11.972 -8.953 1.00 90.19 327 MET A C 1
ATOM 2661 O O . MET A 1 327 ? 15.748 11.043 -9.635 1.00 90.19 327 MET A O 1
ATOM 2665 N N . GLY A 1 328 ? 15.873 12.295 -7.778 1.00 90.56 328 GLY A N 1
ATOM 2666 C CA . GLY A 1 328 ? 17.014 11.559 -7.221 1.00 90.56 328 GLY A CA 1
ATOM 2667 C C . GLY A 1 328 ? 16.698 10.079 -6.986 1.00 90.56 328 GLY A C 1
ATOM 2668 O O . GLY A 1 328 ? 17.471 9.207 -7.372 1.00 90.56 328 GLY A O 1
ATOM 2669 N N . ILE A 1 329 ? 15.517 9.790 -6.440 1.00 90.56 329 ILE A N 1
ATOM 2670 C CA . ILE A 1 329 ? 15.058 8.421 -6.183 1.00 90.56 329 ILE A CA 1
ATOM 2671 C C . ILE A 1 329 ? 14.624 7.720 -7.454 1.00 90.56 329 ILE A C 1
ATOM 2673 O O . ILE A 1 329 ? 14.992 6.568 -7.662 1.00 90.56 329 ILE A O 1
ATOM 2677 N N . MET A 1 330 ? 13.943 8.417 -8.357 1.00 94.00 330 MET A N 1
ATOM 2678 C CA . MET A 1 330 ? 13.635 7.841 -9.661 1.00 94.00 330 MET A CA 1
ATOM 2679 C C . MET A 1 330 ? 14.928 7.457 -10.400 1.00 94.00 330 MET A C 1
ATOM 2681 O O . MET A 1 330 ? 14.977 6.414 -11.038 1.00 94.00 330 MET A O 1
ATOM 2685 N N . ARG A 1 331 ? 16.005 8.254 -10.302 1.00 92.81 331 ARG A N 1
ATOM 2686 C CA . ARG A 1 331 ? 17.302 7.928 -10.931 1.00 92.81 331 ARG A CA 1
ATOM 2687 C C . ARG A 1 331 ? 17.969 6.720 -10.288 1.00 92.81 331 ARG A C 1
ATOM 2689 O O . ARG A 1 331 ? 18.705 6.001 -10.961 1.00 92.81 331 ARG A O 1
ATOM 2696 N N . GLN A 1 332 ? 17.732 6.515 -8.998 1.00 91.19 332 GLN A N 1
ATOM 2697 C CA . GLN A 1 332 ? 18.274 5.387 -8.258 1.00 91.19 332 GLN A CA 1
ATOM 2698 C C . GLN A 1 332 ? 17.541 4.083 -8.590 1.00 91.19 332 GLN A C 1
ATOM 2700 O O . GLN A 1 332 ? 18.203 3.085 -8.861 1.00 91.19 332 GLN A O 1
ATOM 2705 N N . TYR A 1 333 ? 16.205 4.096 -8.593 1.00 92.69 333 TYR A N 1
ATOM 2706 C CA . TYR A 1 333 ? 15.394 2.875 -8.650 1.00 92.69 333 TYR A CA 1
ATOM 2707 C C . TYR A 1 333 ? 14.660 2.655 -9.975 1.00 92.69 333 TYR A C 1
ATOM 2709 O O . TYR A 1 333 ? 14.345 1.516 -10.283 1.00 92.69 333 TYR A O 1
ATOM 2717 N N . CYS A 1 334 ? 14.393 3.700 -10.759 1.00 94.81 334 CYS A N 1
ATOM 2718 C CA . CYS A 1 334 ? 13.489 3.655 -11.915 1.00 94.81 334 CYS A CA 1
ATOM 2719 C C . CYS A 1 334 ? 14.177 4.049 -13.231 1.00 94.81 334 CYS A C 1
ATOM 2721 O O . CYS A 1 334 ? 13.644 4.829 -14.025 1.00 94.81 334 CYS A O 1
ATOM 2723 N N . LYS A 1 335 ? 15.406 3.572 -13.447 1.00 95.06 335 LYS A N 1
ATOM 2724 C CA . LYS A 1 335 ? 16.223 3.946 -14.612 1.00 95.06 335 LYS A CA 1
ATOM 2725 C C . LYS A 1 335 ? 15.582 3.530 -15.931 1.00 95.06 335 LYS A C 1
ATOM 2727 O O . LYS A 1 335 ? 15.614 4.317 -16.878 1.00 95.06 335 LYS A O 1
ATOM 2732 N N . TYR A 1 336 ? 15.017 2.327 -15.985 1.00 95.44 336 TYR A N 1
ATOM 2733 C CA . TYR A 1 336 ? 14.367 1.793 -17.173 1.00 95.44 336 TYR A CA 1
ATOM 2734 C C . TYR A 1 336 ? 13.076 2.549 -17.467 1.00 95.44 336 TYR A C 1
ATOM 2736 O O . TYR A 1 336 ? 12.973 3.180 -18.521 1.00 95.44 336 TYR A O 1
ATOM 2744 N N . SER A 1 337 ? 12.155 2.610 -16.505 1.00 95.19 337 SER A N 1
ATOM 2745 C CA . SER A 1 337 ? 10.872 3.303 -16.683 1.00 95.19 337 SER A CA 1
ATOM 2746 C C . SER A 1 337 ? 11.014 4.800 -16.977 1.00 95.19 337 SER A C 1
ATOM 2748 O O . SER A 1 337 ? 10.184 5.371 -17.682 1.00 95.19 337 SER A O 1
ATOM 2750 N N . CYS A 1 338 ? 12.066 5.458 -16.477 1.00 95.94 338 CYS A N 1
ATOM 2751 C CA . CYS A 1 338 ? 12.346 6.864 -16.788 1.00 95.94 338 CYS A CA 1
ATOM 2752 C C . CYS A 1 338 ? 13.185 7.080 -18.059 1.00 95.94 338 CYS A C 1
ATOM 2754 O O . CYS A 1 338 ? 13.488 8.226 -18.397 1.00 95.94 338 CYS A O 1
ATOM 2756 N N . GLY A 1 339 ? 13.583 6.016 -18.762 1.00 93.62 339 GLY A N 1
ATOM 2757 C CA . GLY A 1 339 ? 14.369 6.099 -19.997 1.00 93.62 339 GLY A CA 1
ATOM 2758 C C . GLY A 1 339 ? 15.828 6.536 -19.804 1.00 93.62 339 GLY A C 1
ATOM 2759 O O . GLY A 1 339 ? 16.504 6.876 -20.779 1.00 93.62 339 GLY A O 1
ATOM 2760 N N . TRP A 1 340 ? 16.336 6.502 -18.571 1.00 93.88 340 TRP A N 1
ATOM 2761 C CA . TRP A 1 340 ? 17.685 6.939 -18.182 1.00 93.88 340 TRP A CA 1
ATOM 2762 C C . TRP A 1 340 ? 18.760 5.859 -18.315 1.00 93.88 340 TRP A C 1
ATOM 2764 O O . TRP A 1 340 ? 19.839 5.978 -17.741 1.00 93.88 340 TRP A O 1
ATOM 2774 N N . CYS A 1 341 ? 18.474 4.809 -19.074 1.00 90.00 341 CYS A N 1
ATOM 2775 C CA . CYS A 1 341 ? 19.450 3.799 -19.456 1.00 90.00 341 CYS A CA 1
ATOM 2776 C C . CYS A 1 341 ? 20.528 4.410 -20.369 1.00 90.00 341 CYS A C 1
ATOM 2778 O O . CYS A 1 341 ? 20.175 5.061 -21.367 1.00 90.00 341 CYS A O 1
ATOM 2780 N N . SER A 1 342 ? 21.796 4.180 -20.016 1.00 79.44 342 SER A N 1
ATOM 2781 C CA . SER A 1 342 ? 23.003 4.715 -20.666 1.00 79.44 342 SER A CA 1
ATOM 2782 C C . SER A 1 342 ? 23.591 3.794 -21.729 1.00 79.44 342 SER A C 1
ATOM 2784 O O . SER A 1 342 ? 23.840 2.605 -21.419 1.00 79.44 342 SER A O 1
#

Mean predicted aligned error: 16.99 Å

Organism: Pocillopora damicornis (NCBI:txid46731)

Nearest PDB structures (foldseek):
  1ck7-assembly1_A  TM=5.008E-01  e=7.270E-11  Homo sapiens
  1eak-assembly1_C  TM=5.089E-01  e=1.242E-10  Homo sapiens
  6inv-assembly1_A  TM=9.311E-01  e=4.509E-05  Homo sapiens
  5ao6-assembly1_A  TM=8.116E-01  e=3.155E-05  Homo sapiens
  5ao5-assembly1_A  TM=8.226E-01  e=4.786E-05  Homo sapiens

Foldseek 3Di:
DDDDDDDDDDDDDDDDDDDDDDDDDDDDDDDDDDDDDDDDDPPDDQDAQQQWFFCDDPQHLATADPQADDDNDTDRDFAQVPDDPSFTKGANDNYCVPPVHIHTTDDCQFAVDDAAQDRCLLVCLVVVCCQQQVVCCVVHPCRSQQQFFGDDQQRRAGADAQADDPLDTRGDFPDDPNWTKGANDRYCVPPVHIGTTRCGPDVDVVVVCVVPPDADPADAQDPCLLVCLVVVVCVVPVVVSCVRHVNSNVNHDDLPPADFDQAAQCVPVLLVCVVSVCCSSVVSSCRRGPNNSLVAWDDDPNDTDGFQGSCLLVCVVVVLCVDPSNVVVCVVGVCRNSVVDD

=== Feature glossary ===
The record interleaves many kinds of information about one protein. Here is each kind framed as the question it answers.

Q: What known structures does this most resemble?
A: Structural nearest neighbors (via Foldseek easy-search vs the PDB). Reported per hit: target PDB id, E-value, and alignment TM-score. A TM-score above ~0.5 is the conventional threshold for 'same fold'.

Q: Where is each backbone atom in 3D?
A: The mmCIF table is the protein's shape written out atom by atom. For each backbone N, Cα, C, and carbonyl O, it records an (x, y, z) coordinate triple in Å plus the residue type, chain letter, and residue number.

Q: What are the backbone torsion angles?
A: The φ/ψ torsion pair specifies the backbone conformation at each residue. φ rotates about the N–Cα bond, ψ about the Cα–C bond. Steric clashes forbid most of the (φ, ψ) plane — the allowed regions (α-helix basin, β-sheet basin, left-handed helix) are the Ramachandran-allowed regions.

Q: Which residues are buried vs exposed?
A: Solvent-accessible surface area (SASA) is the area in Å² traced out by the centre of a 1.4 Å probe sphere (a water molecule) rolled over the protein's van der Waals surface (Shrake–Rupley / Lee–Richards construction). Buried residues have near-zero SASA; fully exposed residues can exceed 200 Å². The total SASA scales roughly with the number of surface residues.

Q: How confident is the AlphaFold model at each residue?
A: pLDDT is the predicted lDDT-Cα score: AlphaFold's confidence that the local environment of each residue (all inter-atomic distances within 15 Å) is correctly placed. It is a per-residue number between 0 and 100, with higher meaning more reliable.

Q: What does the local fold look like, residue by residue?
A: 3Di is Foldseek's structural alphabet. Each residue is assigned one of twenty discrete states based on how its Cα sits relative to its spatial (not sequential) neighbors. Aligning 3Di strings finds structural homologs roughly as well as full 3D superposition, but orders of magnitude faster.

Q: How big and how compact is the whole molecule?
A: Radius of gyration (Rg) is the root-mean-square distance of Cα atoms from their centroid — a single number for overall size and compactness. A globular domain of N residues has Rg ≈ 2.2·N^0.38 Å; an extended or disordered chain has a much larger Rg. The Cα contact count is the number of residue pairs whose Cα atoms are within 8 Å and are more than four positions apart in sequence — a standard proxy for tertiary packing density. The bounding box is the smallest axis-aligned box enclosing all Cα atoms.

Q: Which residues are in helices, strands, or loops?
A: DSSP 8-state secondary structure assigns each residue one of H (α-helix), G (3₁₀-helix), I (π-helix), E (extended β-strand), B (isolated β-bridge), T (hydrogen-bonded turn), S (bend), or '-' (coil). The assignment is computed from backbone hydrogen-bond geometry via the Kabsch–Sander algorithm.

Q: How mobile is each atom in the crystal?
A: Crystallographic B-factors measure how much each atom's electron density is smeared out, in Å². They rise in mobile loops and surface residues and fall in the buried interior. In AlphaFold models this column is repurposed to hold pLDDT instead.

Q: What if only a Cα trace is available?
A: P-SEA three-state annotation labels each residue as helix, strand, or coil based purely on the geometry of the Cα trace. It serves as a fallback when the full backbone (and thus DSSP) is unavailable.

Q: What family and function is it annotated with?
A: Database cross-references. InterPro integrates a dozen domain/family signature databases into unified entries with residue-range hits. GO terms attach function/process/location labels with evidence codes. CATH codes position the fold in a four-level structural taxonomy. Organism is the NCBI-taxonomy species name.

Q: Are the domains correctly placed relative to each other?
A: Predicted Aligned Error (PAE) is an AlphaFold confidence matrix: entry (i, j) is the expected error in the position of residue j, in ångströms, when the prediction is superimposed on the true structure at residue i. Low PAE within a block of residues means that block is internally rigid and well-predicted; high PAE between two blocks means their relative placement is uncertain even if each block individually is confident.

Q: What do the diagnostic plots show?
A: Three diagnostic plots accompany the record. The Cα contact map visualizes the tertiary structure as a 2D adjacency matrix (8 Å cutoff, sequence-local contacts suppressed). The Ramachandran plot shows the distribution of backbone (φ, ψ) torsions, with points in the α and β basins reflecting secondary structure content. The PAE plot shows AlphaFold's inter-residue confidence as a color matrix.

Q: What is the amino-acid chain?
A: Primary structure: the covalent order of the twenty standard amino acids along the backbone. Two proteins with the same sequence will (almost always) fold to the same structure; two with 30% identity often share a fold but not the details.

Q: What do the rendered images show?
A: The six renders are orthographic views along the three Cartesian axes in both directions. Representation (cartoon, sticks, or surface) and color scheme (sequence-rainbow or by-chain) vary across proteins so the training set covers all the common visualization conventions.